Protein AF-A0A830I639-F1 (afdb_monomer_lite)

Radius of gyration: 30.7 Å; chains: 1; bounding box: 74×52×93 Å

InterPro domains:
  IPR011010 DNA breaking-rejoining enzyme, catalytic core [SSF56349] (180-280)
  IPR013762 Integrase-like, catalytic domain superfamily [G3DSA:1.10.443.10] (143-279)

Organism: NCBI:txid41880

Secondary structure (DSSP, 8-state):
-----------------PPP--S----PPPPPHHHHHHHHHHHHHHHHHHHHHHHHHHHHHHHHHHHHHHHHHHHHHHHHHHHHHHHTTT------TTSHHHHHHHHHHHHHHS---GGG-----------TTS-TT----PPP--SSS-HHHHHHHTSTT-HHHHHHHHHHHHHHHHHH-HHHHHHHHHHHTT--S--STT--TT-----HHHHHHHHHHHHTT-TT-PPPTT----HHHHHHHHHHHHHHHH--HHHHHHHTTPPTT-HHIIIII--TT----HHHHHHHGGGGG--

Structure (mmCIF, N/CA/C/O backbone):
data_AF-A0A830I639-F1
#
_entry.id   AF-A0A830I639-F1
#
loop_
_atom_site.group_PDB
_atom_site.id
_atom_site.type_symbol
_atom_site.label_atom_id
_atom_site.label_alt_id
_atom_site.label_comp_id
_atom_site.label_asym_id
_atom_site.label_entity_id
_atom_site.label_seq_id
_atom_site.pdbx_PDB_ins_code
_atom_site.Cartn_x
_atom_site.Cartn_y
_atom_site.Cartn_z
_atom_site.occupancy
_atom_site.B_iso_or_equiv
_atom_site.auth_seq_id
_atom_site.auth_comp_id
_atom_site.auth_asym_id
_atom_site.auth_atom_id
_atom_site.pdbx_PDB_model_num
ATOM 1 N N . MET A 1 1 ? -35.789 -2.304 -47.403 1.00 42.44 1 MET A N 1
ATOM 2 C CA . MET A 1 1 ? -36.043 -0.855 -47.229 1.00 42.44 1 MET A CA 1
ATOM 3 C C . MET A 1 1 ? -35.655 -0.528 -45.794 1.00 42.44 1 MET A C 1
ATOM 5 O O . MET A 1 1 ? -36.220 -1.156 -44.919 1.00 42.44 1 MET A O 1
ATOM 9 N N . SER A 1 2 ? -34.672 0.293 -45.443 1.00 42.34 2 SER A N 1
ATOM 10 C CA . SER A 1 2 ? -33.833 1.245 -46.170 1.00 42.34 2 SER A CA 1
ATOM 11 C C . SER A 1 2 ? -32.466 1.257 -45.480 1.00 42.34 2 SER A C 1
ATOM 13 O O . SER A 1 2 ? -32.416 1.307 -44.253 1.00 42.34 2 SER A O 1
ATOM 15 N N . ALA A 1 3 ? -31.392 1.187 -46.265 1.00 44.00 3 ALA A N 1
ATOM 16 C CA . ALA A 1 3 ? -30.050 1.547 -45.828 1.00 44.00 3 ALA A CA 1
ATOM 17 C C . ALA A 1 3 ? -29.993 3.072 -45.634 1.00 44.00 3 ALA A C 1
ATOM 19 O O . ALA A 1 3 ? -30.710 3.799 -46.327 1.00 44.00 3 ALA A O 1
ATOM 20 N N . ALA A 1 4 ? -29.198 3.537 -44.676 1.00 49.84 4 ALA A N 1
ATOM 21 C CA . ALA A 1 4 ? -28.859 4.944 -44.521 1.00 49.84 4 ALA A CA 1
ATOM 22 C C . ALA A 1 4 ? -27.338 5.049 -44.627 1.00 49.84 4 ALA A C 1
ATOM 24 O O . ALA A 1 4 ? -26.614 4.680 -43.703 1.00 49.84 4 ALA A O 1
ATOM 25 N N . ASP A 1 5 ? -26.913 5.476 -45.811 1.00 47.38 5 ASP A N 1
ATOM 26 C CA . ASP A 1 5 ? -25.564 5.900 -46.150 1.00 47.38 5 ASP A CA 1
ATOM 27 C C . ASP A 1 5 ? -25.217 7.177 -45.375 1.00 47.38 5 ASP A C 1
ATOM 29 O O . ASP A 1 5 ? -26.021 8.109 -45.298 1.00 47.38 5 ASP A O 1
ATOM 33 N N . SER A 1 6 ? -24.020 7.223 -44.793 1.00 53.47 6 SER A N 1
ATOM 34 C CA . SER A 1 6 ? -23.421 8.457 -44.286 1.00 53.47 6 SER A CA 1
ATOM 35 C C . SER A 1 6 ? -22.131 8.715 -45.055 1.00 53.47 6 SER A C 1
ATOM 37 O O . SER A 1 6 ? -21.080 8.145 -44.746 1.00 53.47 6 SER A O 1
ATOM 39 N N . ASP A 1 7 ? -22.258 9.557 -46.075 1.00 43.06 7 ASP A N 1
ATOM 40 C CA . ASP A 1 7 ? -21.173 10.103 -46.877 1.00 43.06 7 ASP A CA 1
ATOM 41 C C . ASP A 1 7 ? -20.177 10.853 -45.987 1.00 43.06 7 ASP A C 1
ATOM 43 O O . ASP A 1 7 ? -20.518 11.802 -45.280 1.00 43.06 7 ASP A O 1
ATOM 47 N N . THR A 1 8 ? -18.925 10.400 -46.009 1.00 58.16 8 THR A N 1
ATOM 48 C CA . THR A 1 8 ? -17.797 11.107 -45.402 1.00 58.16 8 THR A CA 1
ATOM 49 C C . THR A 1 8 ? -17.138 11.934 -46.500 1.00 58.16 8 THR A C 1
ATOM 51 O O . THR A 1 8 ? -16.481 11.381 -47.381 1.00 58.16 8 THR A O 1
ATOM 54 N N . GLU A 1 9 ? -17.337 13.252 -46.463 1.00 47.94 9 GLU A N 1
ATOM 55 C CA . GLU A 1 9 ? -16.640 14.207 -47.326 1.00 47.94 9 GLU A CA 1
ATOM 56 C C . GLU A 1 9 ? -15.131 14.151 -47.045 1.00 47.94 9 GLU A C 1
ATOM 58 O O . GLU A 1 9 ? -14.636 14.594 -46.007 1.00 47.94 9 GLU A O 1
ATOM 63 N N . VAL A 1 10 ? -14.386 13.574 -47.987 1.00 51.38 10 VAL A N 1
ATOM 64 C CA . VAL A 1 10 ? -12.926 13.631 -48.021 1.00 51.38 10 VAL A CA 1
ATOM 65 C C . VAL A 1 10 ? -12.549 15.022 -48.517 1.00 51.38 10 VAL A C 1
ATOM 67 O O . VAL A 1 10 ? -12.646 15.317 -49.707 1.00 51.38 10 VAL A O 1
ATOM 70 N N . SER A 1 11 ? -12.162 15.889 -47.583 1.00 56.72 11 SER A N 1
ATOM 71 C CA . SER A 1 11 ? -11.659 17.227 -47.882 1.00 56.72 11 SER A CA 1
ATOM 72 C C . SER A 1 11 ? -10.427 17.121 -48.783 1.00 56.72 11 SER A C 1
ATOM 74 O O . SER A 1 11 ? -9.438 16.472 -48.429 1.00 56.72 11 SER A O 1
ATOM 76 N N . ALA A 1 12 ? -10.524 17.717 -49.970 1.00 49.91 12 ALA A N 1
ATOM 77 C CA . ALA A 1 12 ? -9.466 17.764 -50.962 1.00 49.91 12 ALA A CA 1
ATOM 78 C C . ALA A 1 12 ? -8.217 18.430 -50.366 1.00 49.91 12 ALA A C 1
ATOM 80 O O . ALA A 1 12 ? -8.251 19.582 -49.938 1.00 49.91 12 ALA A O 1
ATOM 81 N N . VAL A 1 13 ? -7.112 17.688 -50.334 1.00 53.31 13 VAL A N 1
ATOM 82 C CA . VAL A 1 13 ? -5.788 18.244 -50.060 1.00 53.31 13 VAL A CA 1
ATOM 83 C C . VAL A 1 13 ? -5.408 19.060 -51.292 1.00 53.31 13 VAL A C 1
ATOM 85 O O . VAL A 1 13 ? -5.181 18.489 -52.356 1.00 53.31 13 VAL A O 1
ATOM 88 N N . GLU A 1 14 ? -5.405 20.389 -51.166 1.00 56.34 14 GLU A N 1
ATOM 89 C CA . GLU A 1 14 ? -4.839 21.285 -52.174 1.00 56.34 14 GLU A CA 1
ATOM 90 C C . GLU A 1 14 ? -3.379 20.892 -52.415 1.00 56.34 14 GLU A C 1
ATOM 92 O O . GLU A 1 14 ? -2.508 21.026 -51.551 1.00 56.34 14 GLU A O 1
ATOM 97 N N . GLU A 1 15 ? -3.131 20.354 -53.603 1.00 55.38 15 GLU A N 1
ATOM 98 C CA . GLU A 1 15 ? -1.814 20.038 -54.125 1.00 55.38 15 GLU A CA 1
ATOM 99 C C . GLU A 1 15 ? -1.090 21.371 -54.369 1.00 55.38 15 GLU A C 1
ATOM 101 O O . GLU A 1 15 ? -1.260 22.022 -55.400 1.00 55.38 15 GLU A O 1
ATOM 106 N N . VAL A 1 16 ? -0.331 21.836 -53.372 1.00 58.94 16 VAL A N 1
ATOM 107 C CA . VAL A 1 16 ? 0.533 23.013 -53.508 1.00 58.94 16 VAL A CA 1
ATOM 108 C C . VAL A 1 16 ? 1.638 22.658 -54.505 1.00 58.94 16 VAL A C 1
ATOM 110 O O . VAL A 1 16 ? 2.683 22.122 -54.138 1.00 58.94 16 VAL A O 1
ATOM 113 N N . GLN A 1 17 ? 1.393 22.951 -55.784 1.00 54.34 17 GLN A N 1
ATOM 114 C CA . GLN A 1 17 ? 2.400 23.037 -56.842 1.00 54.34 17 GLN A CA 1
ATOM 115 C C . GLN A 1 17 ? 3.315 24.237 -56.554 1.00 54.34 17 GLN A C 1
ATOM 117 O O . GLN A 1 17 ? 3.219 25.291 -57.176 1.00 54.34 17 GLN A O 1
ATOM 122 N N . GLY A 1 18 ? 4.170 24.099 -55.543 1.00 63.41 18 GLY A N 1
ATOM 123 C CA . GLY A 1 18 ? 5.340 24.948 -55.383 1.00 63.41 18 GLY A CA 1
ATOM 124 C C . GLY A 1 18 ? 6.443 24.412 -56.284 1.00 63.41 18 GLY A C 1
ATOM 125 O O . GLY A 1 18 ? 6.782 23.231 -56.187 1.00 63.41 18 GLY A O 1
ATOM 126 N N . ASP A 1 19 ? 6.983 25.260 -57.160 1.00 62.81 19 ASP A N 1
ATOM 127 C CA . ASP A 1 19 ? 8.172 24.931 -57.944 1.00 62.81 19 ASP A CA 1
ATOM 128 C C . ASP A 1 19 ? 9.263 24.367 -57.017 1.00 62.81 19 ASP A C 1
ATOM 130 O O . ASP A 1 19 ? 9.504 24.932 -55.941 1.00 62.81 19 ASP A O 1
ATOM 134 N N . PRO A 1 20 ? 9.912 23.244 -57.383 1.00 67.38 20 PRO A N 1
ATOM 135 C CA . PRO A 1 20 ? 10.956 22.662 -56.559 1.00 67.38 20 PRO A CA 1
ATOM 136 C C . PRO A 1 20 ? 12.040 23.726 -56.351 1.00 67.38 20 PRO A C 1
ATOM 138 O O . PRO A 1 20 ? 12.513 24.287 -57.342 1.00 67.38 20 PRO A O 1
ATOM 141 N N . PRO A 1 21 ? 12.431 24.035 -55.100 1.00 65.94 21 PRO A N 1
ATOM 142 C CA . PRO A 1 21 ? 13.459 25.028 -54.841 1.00 65.94 21 PRO A CA 1
ATOM 143 C C . PRO A 1 21 ? 14.726 24.626 -55.596 1.00 65.94 21 PRO A C 1
ATOM 145 O O . PRO A 1 21 ? 15.367 23.626 -55.281 1.00 65.94 21 PRO A O 1
ATOM 148 N N . THR A 1 22 ? 15.069 25.404 -56.622 1.00 67.69 22 THR A N 1
ATOM 149 C CA . THR A 1 22 ? 16.216 25.198 -57.520 1.00 67.69 22 THR A CA 1
ATOM 150 C C . THR A 1 22 ? 17.547 25.541 -56.853 1.00 67.69 22 THR A C 1
ATOM 152 O O . THR A 1 22 ? 18.555 25.746 -57.533 1.00 67.69 22 THR A O 1
ATOM 155 N N . GLU A 1 23 ? 17.571 25.637 -55.525 1.00 72.25 23 GLU A N 1
ATOM 156 C CA . GLU A 1 23 ? 18.819 25.775 -54.802 1.00 72.25 23 GLU A CA 1
ATOM 157 C C . GLU A 1 23 ? 19.524 24.416 -54.824 1.00 72.25 23 GLU A C 1
ATOM 159 O O . GLU A 1 23 ? 18.950 23.411 -54.393 1.00 72.25 23 GLU A O 1
ATOM 164 N N . PRO A 1 24 ? 20.750 24.338 -55.371 1.00 67.50 24 PRO A N 1
ATOM 165 C CA . PRO A 1 24 ? 21.503 23.100 -55.376 1.00 67.50 24 PRO A CA 1
ATOM 166 C C . PRO A 1 24 ? 21.638 22.630 -53.932 1.00 67.50 24 PRO A C 1
ATOM 168 O O . PRO A 1 24 ? 22.185 23.345 -53.094 1.00 67.50 24 PRO A O 1
ATOM 171 N N . ILE A 1 25 ? 21.131 21.429 -53.648 1.00 65.94 25 ILE A N 1
ATOM 172 C CA . ILE A 1 25 ? 21.348 20.754 -52.372 1.00 65.94 25 ILE A CA 1
ATOM 173 C C . ILE A 1 25 ? 22.861 20.609 -52.235 1.00 65.94 25 ILE A C 1
ATOM 175 O O . ILE A 1 25 ? 23.481 19.745 -52.859 1.00 65.94 25 ILE A O 1
ATOM 179 N N . VAL A 1 26 ? 23.468 21.507 -51.461 1.00 68.50 26 VAL A N 1
ATOM 180 C CA . VAL A 1 26 ? 24.877 21.436 -51.102 1.00 68.50 26 VAL A CA 1
ATOM 181 C C . VAL A 1 26 ? 24.995 20.235 -50.182 1.00 68.50 26 VAL A C 1
ATOM 183 O O . VAL A 1 26 ? 24.765 20.332 -48.980 1.00 68.50 26 VAL A O 1
ATOM 186 N N . VAL A 1 27 ? 25.278 19.070 -50.764 1.00 62.62 27 VAL A N 1
ATOM 187 C CA . VAL A 1 27 ? 25.575 17.864 -49.999 1.00 62.62 27 VAL A CA 1
ATOM 188 C C . VAL A 1 27 ? 26.864 18.169 -49.235 1.00 62.62 27 VAL A C 1
ATOM 190 O O . VAL A 1 27 ? 27.896 18.388 -49.879 1.00 62.62 27 VAL A O 1
ATOM 193 N N . PRO A 1 28 ? 26.831 18.266 -47.892 1.00 73.94 28 PRO A N 1
ATOM 194 C CA . PRO A 1 28 ? 28.035 18.537 -47.127 1.00 73.94 28 PRO A CA 1
ATOM 195 C C . PRO A 1 28 ? 29.060 17.454 -47.459 1.00 73.94 28 PRO A C 1
ATOM 197 O O . PRO A 1 28 ? 28.715 16.272 -47.540 1.00 73.94 28 PRO A O 1
ATOM 200 N N . ALA A 1 29 ? 30.302 17.872 -47.714 1.00 79.88 29 ALA A N 1
ATOM 201 C CA . ALA A 1 29 ? 31.394 16.959 -48.023 1.00 79.88 29 ALA A CA 1
ATOM 202 C C . ALA A 1 29 ? 31.393 15.810 -47.005 1.00 79.88 29 ALA A C 1
ATOM 204 O O . ALA A 1 29 ? 31.330 16.056 -45.799 1.00 79.88 29 ALA A O 1
ATOM 205 N N . ALA A 1 30 ? 31.397 14.568 -47.499 1.00 83.81 30 ALA A N 1
ATOM 206 C CA . ALA A 1 30 ? 31.314 13.389 -46.650 1.00 83.81 30 ALA A CA 1
ATOM 207 C C . ALA A 1 30 ? 32.412 13.456 -45.579 1.00 83.81 30 ALA A C 1
ATOM 209 O O . ALA A 1 30 ? 33.600 13.514 -45.903 1.00 83.81 30 ALA A O 1
ATOM 210 N N . LEU A 1 31 ? 32.002 13.491 -44.307 1.00 87.69 31 LEU A N 1
ATOM 211 C CA . LEU A 1 31 ? 32.926 13.455 -43.177 1.00 87.69 31 LEU A CA 1
ATOM 212 C C . LEU A 1 31 ? 33.765 12.178 -43.283 1.00 87.69 31 LEU A C 1
ATOM 214 O O . LEU A 1 31 ? 33.244 11.101 -43.587 1.00 87.69 31 LEU A O 1
ATOM 218 N N . THR A 1 32 ? 35.068 12.290 -43.039 1.00 93.31 32 THR A N 1
ATOM 219 C CA . THR A 1 32 ? 35.933 11.111 -42.964 1.00 93.31 32 THR A CA 1
ATOM 220 C C . THR A 1 32 ? 35.535 10.259 -41.756 1.00 93.31 32 THR A C 1
ATOM 222 O O . THR A 1 32 ? 34.957 10.753 -40.785 1.00 93.31 32 THR A O 1
ATOM 225 N N . LEU A 1 33 ? 35.857 8.962 -41.789 1.00 91.81 33 LEU A N 1
ATOM 226 C CA . LEU A 1 33 ? 35.608 8.060 -40.658 1.00 91.81 33 LEU A CA 1
ATOM 227 C C . LEU A 1 33 ? 36.235 8.588 -39.353 1.00 91.81 33 LEU A C 1
ATOM 229 O O . LEU A 1 33 ? 35.624 8.487 -38.293 1.00 91.81 33 LEU A O 1
ATOM 233 N N . GLU A 1 34 ? 37.422 9.188 -39.445 1.00 94.38 34 GLU A N 1
ATOM 234 C CA . GLU A 1 34 ? 38.140 9.784 -38.312 1.00 94.38 34 GLU A CA 1
ATOM 235 C C . GLU A 1 34 ? 37.387 10.980 -37.715 1.00 94.38 34 GLU A C 1
ATOM 237 O O . GLU A 1 34 ? 37.267 11.101 -36.496 1.00 94.38 34 GLU A O 1
ATOM 242 N N . GLU A 1 35 ? 36.818 11.836 -38.566 1.00 94.69 35 GLU A N 1
ATOM 243 C CA . GLU A 1 35 ? 36.028 12.988 -38.134 1.00 94.69 35 GLU A CA 1
ATOM 244 C C . GLU A 1 35 ? 34.737 12.548 -37.432 1.00 94.69 35 GLU A C 1
ATOM 246 O O . GLU A 1 35 ? 34.384 13.080 -36.378 1.00 94.69 35 GLU A O 1
ATOM 251 N N . LEU A 1 36 ? 34.071 11.516 -37.958 1.00 94.12 36 LEU A N 1
ATOM 252 C CA . LEU A 1 36 ? 32.895 10.925 -37.321 1.00 94.12 36 LEU A CA 1
ATOM 253 C C . LEU A 1 36 ? 33.241 10.337 -35.941 1.00 94.12 36 LEU A C 1
ATOM 255 O O . LEU A 1 36 ? 32.525 10.564 -34.967 1.00 94.12 36 LEU A O 1
ATOM 259 N N . GLN A 1 37 ? 34.355 9.606 -35.837 1.00 95.12 37 GLN A N 1
ATOM 260 C CA . GLN A 1 37 ? 34.820 9.032 -34.572 1.00 95.12 37 GLN A CA 1
ATOM 261 C C . GLN A 1 37 ? 35.156 10.115 -33.541 1.00 95.12 37 GLN A C 1
ATOM 263 O O . GLN A 1 37 ? 34.792 9.973 -32.370 1.00 95.12 37 GLN A O 1
ATOM 268 N N . ARG A 1 38 ? 35.779 11.221 -33.970 1.00 96.94 38 ARG A N 1
ATOM 269 C CA . ARG A 1 38 ? 36.029 12.386 -33.113 1.00 96.94 38 ARG A CA 1
ATOM 270 C C . ARG A 1 38 ? 34.724 12.991 -32.597 1.00 96.94 38 ARG A C 1
ATOM 272 O O . ARG A 1 38 ? 34.593 13.188 -31.392 1.00 96.94 38 ARG A O 1
ATOM 279 N N . GLN A 1 39 ? 33.746 13.219 -33.474 1.00 96.62 39 GLN A N 1
ATOM 280 C CA . GLN A 1 39 ? 32.449 13.779 -33.079 1.00 96.62 39 GLN A CA 1
ATOM 281 C C . GLN A 1 39 ? 31.702 12.875 -32.092 1.00 96.62 39 GLN A C 1
ATOM 283 O O . GLN A 1 39 ? 31.146 13.365 -31.111 1.00 96.62 39 GLN A O 1
ATOM 288 N N . ILE A 1 40 ? 31.731 11.553 -32.292 1.00 95.62 40 ILE A N 1
ATOM 289 C CA . ILE A 1 40 ? 31.132 10.593 -31.352 1.00 95.62 40 ILE A CA 1
ATOM 290 C C . ILE A 1 40 ? 31.824 10.665 -29.986 1.00 95.62 40 ILE A C 1
ATOM 292 O O . ILE A 1 40 ? 31.142 10.677 -28.957 1.00 95.62 40 ILE A O 1
ATOM 296 N N . ALA A 1 41 ? 33.156 10.741 -29.949 1.00 96.38 41 ALA A N 1
ATOM 297 C CA . ALA A 1 41 ? 33.902 10.852 -28.698 1.00 96.38 41 ALA A CA 1
ATOM 298 C C . ALA A 1 41 ? 33.571 12.159 -27.954 1.00 96.38 41 ALA A C 1
ATOM 300 O O . ALA A 1 41 ? 33.273 12.128 -26.760 1.00 96.38 41 ALA A O 1
ATOM 301 N N . GLU A 1 42 ? 33.540 13.292 -28.660 1.00 97.69 42 GLU A N 1
ATOM 302 C CA . GLU A 1 42 ? 33.171 14.593 -28.090 1.00 97.69 42 GLU A CA 1
ATOM 303 C C . GLU A 1 42 ? 31.734 14.606 -27.552 1.00 97.69 42 GLU A C 1
ATOM 305 O O . GLU A 1 42 ? 31.493 15.074 -26.434 1.00 97.69 42 GLU A O 1
ATOM 310 N N . LEU A 1 43 ? 30.782 14.049 -28.307 1.00 97.31 43 LEU A N 1
ATOM 311 C CA . LEU A 1 43 ? 29.391 13.913 -27.873 1.00 97.31 43 LEU A CA 1
ATOM 312 C C . LEU A 1 43 ? 29.264 13.004 -26.650 1.00 97.31 43 LEU A C 1
ATOM 314 O O . LEU A 1 43 ? 28.515 13.325 -25.731 1.00 97.31 43 LEU A O 1
ATOM 318 N N . THR A 1 44 ? 30.026 11.912 -26.597 1.00 96.62 44 THR A N 1
ATOM 319 C CA . THR A 1 44 ? 30.024 10.985 -25.456 1.00 96.62 44 THR A CA 1
ATOM 320 C C . THR A 1 44 ? 30.545 11.663 -24.188 1.00 96.62 44 THR A C 1
ATOM 322 O O . THR A 1 44 ? 29.943 11.524 -23.120 1.00 96.62 44 THR A O 1
ATOM 325 N N . VAL A 1 45 ? 31.627 12.442 -24.292 1.00 97.88 45 VAL A N 1
ATOM 326 C CA . VAL A 1 45 ? 32.171 13.219 -23.167 1.00 97.88 45 VAL A CA 1
ATOM 327 C C . VAL A 1 45 ? 31.163 14.267 -22.695 1.00 97.88 45 VAL A C 1
ATOM 329 O O . VAL A 1 45 ? 30.908 14.365 -21.493 1.00 97.88 45 VAL A O 1
ATOM 332 N N . ARG A 1 46 ? 30.546 15.009 -23.626 1.00 97.25 46 ARG A N 1
ATOM 333 C CA . ARG A 1 46 ? 29.521 16.011 -23.301 1.00 97.25 46 ARG A CA 1
ATOM 334 C C . ARG A 1 46 ? 28.322 15.374 -22.601 1.00 97.25 46 ARG A C 1
ATOM 336 O O . ARG A 1 46 ? 27.960 15.809 -21.518 1.00 97.25 46 ARG A O 1
ATOM 343 N N . HIS A 1 47 ? 27.791 14.289 -23.155 1.00 96.88 47 HIS A N 1
ATOM 344 C CA . HIS A 1 47 ? 26.658 13.574 -22.578 1.00 96.88 47 HIS A CA 1
ATOM 345 C C . HIS A 1 47 ? 26.973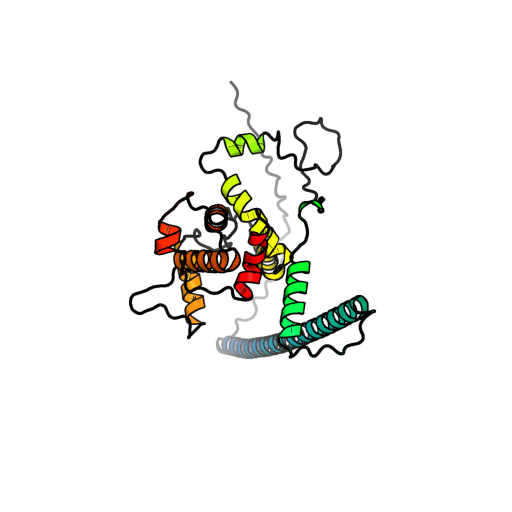 13.020 -21.181 1.00 96.88 47 HIS A C 1
ATOM 347 O O . HIS A 1 47 ? 26.155 13.116 -20.272 1.00 96.88 47 HIS A O 1
ATOM 353 N N . THR A 1 48 ? 28.174 12.473 -20.974 1.00 96.31 48 THR A N 1
ATOM 354 C CA . THR A 1 48 ? 28.596 11.969 -19.655 1.00 96.31 48 THR A CA 1
ATOM 355 C C . THR A 1 48 ? 28.657 13.093 -18.622 1.00 96.31 48 THR A C 1
ATOM 357 O O . THR A 1 48 ? 28.225 12.907 -17.483 1.0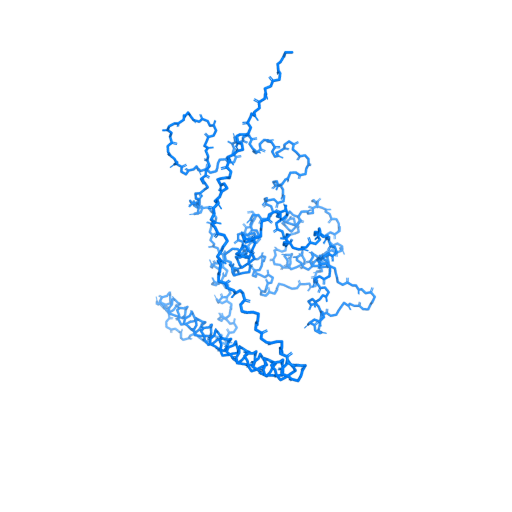0 96.31 48 THR A O 1
ATOM 360 N N . LYS A 1 49 ? 29.152 14.270 -19.022 1.00 97.44 49 LYS A N 1
ATOM 361 C CA . LYS A 1 49 ? 29.161 15.462 -18.173 1.00 97.44 49 LYS A CA 1
ATOM 362 C C . LYS A 1 49 ? 27.740 15.921 -17.840 1.00 97.44 49 LYS A C 1
ATOM 364 O O . LYS A 1 49 ? 27.436 16.095 -16.666 1.00 97.44 49 LYS A O 1
ATOM 369 N N . ASP A 1 50 ? 26.867 16.031 -18.839 1.00 96.62 50 ASP A N 1
ATOM 370 C CA . ASP A 1 50 ? 25.482 16.474 -18.646 1.00 96.62 50 ASP A CA 1
ATOM 371 C C . ASP A 1 50 ? 24.715 15.532 -17.699 1.00 96.62 50 ASP A C 1
ATOM 373 O O . ASP A 1 50 ? 23.986 15.985 -16.816 1.00 96.62 50 ASP A O 1
ATOM 377 N N . VAL A 1 51 ? 24.928 14.215 -17.811 1.00 95.69 51 VAL A N 1
ATOM 378 C CA . VAL A 1 51 ? 24.345 13.219 -16.894 1.00 95.69 51 VAL A CA 1
ATOM 379 C C . VAL A 1 51 ? 24.870 13.385 -15.465 1.00 95.69 51 VAL A C 1
ATOM 381 O O . VAL A 1 51 ? 24.092 13.286 -14.514 1.00 95.69 51 VAL A O 1
ATOM 384 N N . ALA A 1 52 ? 26.167 13.649 -15.290 1.00 96.44 52 ALA A N 1
ATOM 385 C CA . ALA A 1 52 ? 26.748 13.884 -13.970 1.00 96.44 52 ALA A CA 1
ATOM 386 C C . ALA A 1 52 ? 26.201 15.173 -13.330 1.00 96.44 52 ALA A C 1
ATOM 388 O O . ALA A 1 52 ? 25.821 15.163 -12.156 1.00 96.44 52 ALA A O 1
ATOM 389 N N . ASP A 1 53 ? 26.089 16.250 -14.109 1.00 96.75 53 ASP A N 1
ATOM 390 C CA . ASP A 1 53 ? 25.546 17.535 -13.662 1.00 96.75 53 ASP A CA 1
ATOM 391 C C . ASP A 1 53 ? 24.063 17.403 -13.266 1.00 96.75 53 ASP A C 1
ATOM 393 O O . ASP A 1 53 ? 23.659 17.867 -12.195 1.00 96.75 53 ASP A O 1
ATOM 397 N N . LEU A 1 54 ? 23.257 16.685 -14.060 1.00 95.62 54 LEU A N 1
ATOM 398 C CA . LEU A 1 54 ? 21.864 16.366 -13.719 1.00 95.62 54 LEU A CA 1
ATOM 399 C C . LEU A 1 54 ? 21.757 15.502 -12.459 1.00 95.62 54 LEU A C 1
ATOM 401 O O . LEU A 1 54 ? 20.900 15.751 -11.610 1.00 95.62 54 LEU A O 1
ATOM 405 N N . SER A 1 55 ? 22.635 14.508 -12.301 1.00 95.50 55 SER A N 1
ATOM 406 C CA . SER A 1 55 ? 22.652 13.668 -11.102 1.00 95.50 55 SER A CA 1
ATOM 407 C C . SER A 1 55 ? 22.960 14.474 -9.840 1.00 95.50 55 SER A C 1
ATOM 409 O O . SER A 1 55 ? 22.349 14.210 -8.805 1.00 95.50 55 SER A O 1
ATOM 411 N N . ASN A 1 56 ? 23.876 15.442 -9.910 1.00 95.81 56 ASN A N 1
ATOM 412 C CA . ASN A 1 56 ? 24.192 16.312 -8.778 1.00 95.81 56 ASN A CA 1
ATOM 413 C C . ASN A 1 56 ? 23.021 17.245 -8.453 1.00 95.81 56 ASN A C 1
ATOM 415 O O . ASN A 1 56 ? 22.612 17.322 -7.298 1.00 95.81 56 ASN A O 1
ATOM 419 N N . ARG A 1 57 ? 22.398 17.848 -9.473 1.00 95.56 57 ARG A N 1
ATOM 420 C CA . ARG A 1 57 ? 21.218 18.703 -9.286 1.00 95.56 57 ARG A CA 1
ATOM 421 C C . ARG A 1 57 ? 20.042 17.959 -8.645 1.00 95.56 57 ARG A C 1
ATOM 423 O O . ARG A 1 57 ? 19.349 18.529 -7.810 1.00 95.56 57 ARG A O 1
ATOM 430 N N . ASN A 1 58 ? 19.835 16.689 -8.996 1.00 90.81 58 ASN A N 1
ATOM 431 C CA . ASN A 1 58 ? 18.805 15.864 -8.361 1.00 90.81 58 ASN A CA 1
ATOM 432 C C . ASN A 1 58 ? 19.096 15.619 -6.872 1.00 90.81 58 ASN A C 1
ATOM 434 O O . ASN A 1 58 ? 18.182 15.721 -6.061 1.00 90.81 58 ASN A O 1
ATOM 438 N N . LYS A 1 59 ? 20.357 15.363 -6.496 1.00 94.38 59 LYS A N 1
ATOM 439 C CA . LYS A 1 59 ? 20.746 15.211 -5.081 1.00 94.38 59 LYS A CA 1
ATOM 440 C C . LYS A 1 59 ? 20.520 16.494 -4.282 1.00 94.38 59 LYS A C 1
ATOM 442 O O . LYS A 1 59 ? 20.056 16.429 -3.146 1.00 94.38 59 LYS A O 1
ATOM 447 N N . ASP A 1 60 ? 20.820 17.650 -4.872 1.00 96.12 60 ASP A N 1
ATOM 448 C CA . ASP A 1 60 ? 20.594 18.945 -4.226 1.00 96.12 60 ASP A CA 1
ATOM 449 C C . ASP A 1 60 ? 19.097 19.205 -3.993 1.00 96.12 60 ASP A C 1
ATOM 451 O O . ASP A 1 60 ? 18.708 19.607 -2.896 1.00 96.12 60 ASP A O 1
ATOM 455 N N . LEU A 1 61 ? 18.246 18.889 -4.978 1.00 95.81 61 LEU A N 1
ATOM 456 C CA . LEU A 1 61 ? 16.787 18.981 -4.846 1.00 95.81 61 LEU A CA 1
ATOM 457 C C . LEU A 1 61 ? 16.231 18.022 -3.783 1.00 95.81 61 LEU A C 1
ATOM 459 O O . LEU A 1 61 ? 15.356 18.402 -3.008 1.00 95.81 61 LEU A O 1
ATOM 463 N N . GLU A 1 62 ? 16.741 16.791 -3.705 1.00 90.94 62 GLU A N 1
ATOM 464 C CA . GLU A 1 62 ? 16.349 15.836 -2.660 1.00 90.94 62 GLU A CA 1
ATOM 465 C C . GLU A 1 62 ? 16.695 16.353 -1.254 1.00 90.94 62 GLU A C 1
ATOM 467 O O . GLU A 1 62 ? 15.887 16.232 -0.328 1.00 90.94 62 GLU A O 1
ATOM 472 N N . LEU A 1 63 ? 17.870 16.971 -1.090 1.00 96.12 63 LEU A N 1
ATOM 473 C CA . LEU A 1 63 ? 18.279 17.596 0.169 1.00 96.12 63 LEU A CA 1
ATOM 474 C C . LEU A 1 63 ? 17.413 18.811 0.525 1.00 96.12 63 LEU A C 1
ATOM 476 O O . LEU A 1 63 ? 17.094 19.010 1.699 1.00 96.12 63 LEU A O 1
ATOM 480 N N . GLU A 1 64 ? 17.022 19.617 -0.461 1.00 97.38 64 GLU A N 1
ATOM 481 C CA . GLU A 1 64 ? 16.123 20.756 -0.265 1.00 97.38 64 GLU A CA 1
ATOM 482 C C . GLU A 1 64 ? 14.725 20.304 0.182 1.00 97.38 64 GLU A C 1
ATOM 484 O O . GLU A 1 64 ? 14.225 20.779 1.204 1.00 97.38 64 GLU A O 1
ATOM 489 N N . LEU A 1 65 ? 14.144 19.305 -0.493 1.00 91.75 65 LEU A N 1
ATOM 490 C CA . LEU A 1 65 ? 12.852 18.717 -0.120 1.00 91.75 65 LEU A CA 1
ATOM 491 C C . LEU A 1 65 ? 12.876 18.105 1.286 1.00 91.75 65 LEU A C 1
ATOM 493 O O . LEU A 1 65 ? 11.899 18.208 2.032 1.00 91.75 65 LEU A O 1
ATOM 497 N N . LEU A 1 66 ? 13.993 17.482 1.674 1.00 89.56 66 LEU A N 1
ATOM 498 C CA . LEU A 1 66 ? 14.164 16.941 3.020 1.00 89.56 66 LEU A CA 1
ATOM 499 C C . LEU A 1 66 ? 14.141 18.054 4.079 1.00 89.56 66 LEU A C 1
ATOM 501 O O . LEU A 1 66 ? 13.419 17.933 5.070 1.00 89.56 66 LEU A O 1
ATOM 505 N N . ARG A 1 67 ? 14.867 19.155 3.844 1.00 96.38 67 ARG A N 1
ATOM 506 C CA . ARG A 1 67 ? 14.879 20.328 4.736 1.00 96.38 67 ARG A CA 1
ATOM 507 C C . ARG A 1 67 ? 13.502 20.973 4.850 1.00 96.38 67 ARG A C 1
ATOM 509 O O . ARG A 1 67 ? 13.088 21.325 5.952 1.00 96.38 67 ARG A O 1
ATOM 516 N N . GLU A 1 68 ? 12.779 21.101 3.739 1.00 95.00 68 GLU A N 1
ATOM 517 C CA . GLU A 1 68 ? 11.422 21.652 3.746 1.00 95.00 68 GLU A CA 1
ATOM 518 C C . GLU A 1 68 ? 10.464 20.764 4.553 1.00 95.00 68 GLU A C 1
ATOM 520 O O . GLU A 1 68 ? 9.690 21.261 5.373 1.00 95.00 68 GLU A O 1
ATOM 525 N N . ARG A 1 69 ? 10.546 19.439 4.383 1.00 83.94 69 ARG A N 1
ATOM 526 C CA . ARG A 1 69 ? 9.733 18.483 5.145 1.00 83.94 69 ARG A CA 1
ATOM 527 C C . ARG A 1 69 ? 9.997 18.576 6.647 1.00 83.94 69 ARG A C 1
ATOM 529 O O . ARG A 1 69 ? 9.047 18.549 7.429 1.00 83.94 69 ARG A O 1
ATOM 536 N N . ASP A 1 70 ? 11.259 18.680 7.046 1.00 89.00 70 ASP A N 1
ATOM 537 C CA . ASP A 1 70 ? 11.631 18.787 8.456 1.00 89.00 70 ASP A CA 1
ATOM 538 C C . ASP A 1 70 ? 11.179 20.135 9.045 1.00 89.00 70 ASP A C 1
ATOM 540 O O . ASP A 1 70 ? 10.599 20.161 10.131 1.00 89.00 70 ASP A O 1
ATOM 544 N N . SER A 1 71 ? 11.297 21.228 8.283 1.00 93.56 71 SER A N 1
ATOM 545 C CA . SER A 1 71 ? 10.762 22.542 8.667 1.00 93.56 71 SER A CA 1
ATOM 546 C C . SER A 1 71 ? 9.235 22.531 8.833 1.00 93.56 71 SER A C 1
ATOM 548 O O . SER A 1 71 ? 8.716 23.063 9.816 1.00 93.56 71 SER A O 1
ATOM 550 N N . ARG A 1 72 ? 8.494 21.868 7.931 1.00 88.25 72 ARG A N 1
ATOM 551 C CA . ARG A 1 72 ? 7.033 21.704 8.054 1.00 88.25 72 ARG A CA 1
ATOM 552 C C . ARG A 1 72 ? 6.649 20.909 9.302 1.00 88.25 72 ARG A C 1
ATOM 554 O O . ARG A 1 72 ? 5.734 21.319 10.012 1.00 88.25 72 ARG A O 1
ATOM 561 N N . ARG A 1 73 ? 7.359 19.814 9.601 1.00 78.50 73 ARG A N 1
ATOM 562 C CA . ARG A 1 73 ? 7.138 19.016 10.824 1.00 78.50 73 ARG A CA 1
ATOM 563 C C . ARG A 1 73 ? 7.392 19.824 12.090 1.00 78.50 73 ARG A C 1
ATOM 565 O O . ARG A 1 73 ? 6.634 19.708 13.054 1.00 78.50 73 ARG A O 1
ATOM 572 N N . GLU A 1 74 ? 8.439 20.643 12.098 1.00 92.00 74 GLU A N 1
ATOM 573 C CA . GLU A 1 74 ? 8.721 21.536 13.219 1.00 92.00 74 GLU A CA 1
ATOM 574 C C . GLU A 1 74 ? 7.603 22.574 13.387 1.00 92.00 74 GLU A C 1
ATOM 576 O O . GLU A 1 74 ? 7.082 22.736 14.491 1.00 92.00 74 GLU A O 1
ATOM 581 N N . ALA A 1 75 ? 7.158 23.205 12.297 1.00 92.31 75 ALA A N 1
ATOM 582 C CA . ALA A 1 75 ? 6.062 24.173 12.329 1.00 92.31 75 ALA A CA 1
ATOM 583 C C . ALA A 1 75 ? 4.742 23.551 12.822 1.00 92.31 75 ALA A C 1
ATOM 585 O O . ALA A 1 75 ? 4.049 24.145 13.650 1.00 92.31 75 ALA A O 1
ATOM 586 N N . GLU A 1 76 ? 4.412 22.339 12.368 1.00 84.25 76 GLU A N 1
ATOM 587 C CA . GLU A 1 76 ? 3.237 21.583 12.816 1.00 84.25 76 GLU A CA 1
ATOM 588 C C . GLU A 1 76 ? 3.332 21.228 14.307 1.00 84.25 76 GLU A C 1
ATOM 590 O O . GLU A 1 76 ? 2.381 21.436 15.062 1.00 84.25 76 GLU A O 1
ATOM 595 N N . THR A 1 77 ? 4.509 20.796 14.767 1.00 83.12 77 THR A N 1
ATOM 596 C CA . THR A 1 77 ? 4.763 20.515 16.188 1.00 83.12 77 THR A CA 1
ATOM 597 C C . THR A 1 77 ? 4.574 21.768 17.045 1.00 83.12 77 THR A C 1
ATOM 599 O O . THR A 1 77 ? 3.965 21.705 18.115 1.00 83.12 77 THR A O 1
ATOM 602 N N . GLN A 1 78 ? 5.062 22.923 16.586 1.00 89.44 78 GLN A N 1
ATOM 603 C CA . GLN A 1 78 ? 4.879 24.198 17.284 1.00 89.44 78 GLN A CA 1
ATOM 604 C C . GLN A 1 78 ? 3.409 24.637 17.303 1.00 89.44 78 GLN A C 1
ATOM 606 O O . GLN A 1 78 ? 2.923 25.117 18.330 1.00 89.44 78 GLN A O 1
ATOM 611 N N . LEU A 1 79 ? 2.675 24.430 16.205 1.00 89.31 79 LEU A N 1
ATOM 612 C CA . LEU A 1 79 ? 1.244 24.719 16.136 1.00 89.31 79 LEU A CA 1
ATOM 613 C C . LEU A 1 79 ? 0.449 23.853 17.119 1.00 89.31 79 LEU A C 1
ATOM 615 O O . LEU A 1 79 ? -0.374 24.387 17.861 1.00 89.31 79 LEU A O 1
ATOM 619 N N . LEU A 1 80 ? 0.733 22.550 17.178 1.00 77.88 80 LEU A N 1
ATOM 620 C CA . LEU A 1 80 ? 0.101 21.628 18.125 1.00 77.88 80 LEU A CA 1
ATOM 621 C C . LEU A 1 80 ? 0.407 22.016 19.575 1.00 77.88 80 LEU A C 1
ATOM 623 O O . LEU A 1 80 ? -0.510 22.089 20.393 1.00 77.88 80 LEU A O 1
ATOM 627 N N . LYS A 1 81 ? 1.667 22.349 19.893 1.00 82.94 81 LYS A N 1
ATOM 628 C CA . LYS A 1 81 ? 2.049 22.866 21.220 1.00 82.94 81 LYS A CA 1
ATOM 629 C C . LYS A 1 81 ? 1.254 24.120 21.586 1.00 82.94 81 LYS A C 1
ATOM 631 O O . LYS A 1 81 ? 0.756 24.223 22.706 1.00 82.94 81 LYS A O 1
ATOM 636 N N . LYS A 1 82 ? 1.091 25.052 20.642 1.00 87.75 82 LYS A N 1
ATOM 637 C CA . LYS A 1 82 ? 0.309 26.277 20.841 1.00 87.75 82 LYS A CA 1
ATOM 638 C C . LYS A 1 82 ? -1.179 25.985 21.065 1.00 87.75 82 LYS A C 1
ATOM 640 O O . LYS A 1 82 ? -1.738 26.473 22.043 1.00 87.75 82 LYS A O 1
ATOM 645 N N . GLN A 1 83 ? -1.804 25.167 20.216 1.00 82.75 83 GLN A N 1
ATOM 646 C CA . GLN A 1 83 ? -3.214 24.771 20.352 1.00 82.75 83 GLN A CA 1
ATOM 647 C C . GLN A 1 83 ? -3.480 24.056 21.681 1.00 82.75 83 GLN A C 1
ATOM 649 O O . GLN A 1 83 ? -4.498 24.292 22.338 1.00 82.75 83 GLN A O 1
ATOM 654 N N . PHE A 1 84 ? -2.540 23.214 22.109 1.00 77.88 84 PHE A N 1
ATOM 655 C CA . PHE A 1 84 ? -2.620 22.526 23.386 1.00 77.88 84 PHE A CA 1
ATOM 656 C C . PHE A 1 84 ? -2.499 23.500 24.568 1.00 77.88 84 PHE A C 1
ATOM 658 O O . PHE A 1 84 ? -3.292 23.424 25.508 1.00 77.88 84 PHE A O 1
ATOM 665 N N . ALA A 1 85 ? -1.554 24.445 24.517 1.00 79.69 85 ALA A N 1
ATOM 666 C CA . ALA A 1 85 ? -1.394 25.479 25.541 1.00 79.69 85 ALA A CA 1
ATOM 667 C C . ALA A 1 85 ? -2.639 26.378 25.651 1.00 79.69 85 ALA A C 1
ATOM 669 O O . ALA A 1 85 ? -3.089 26.687 26.753 1.00 79.69 85 ALA A O 1
ATOM 670 N N . GLU A 1 86 ? -3.243 26.748 24.518 1.00 85.44 86 GLU A N 1
ATOM 671 C CA . GLU A 1 86 ? -4.496 27.510 24.472 1.00 85.44 86 GLU A CA 1
ATOM 672 C C . GLU A 1 86 ? -5.672 26.724 25.065 1.00 85.44 86 GLU A C 1
ATOM 674 O O . GLU A 1 86 ? -6.451 27.285 25.836 1.00 85.44 86 GLU A O 1
ATOM 679 N N . SER A 1 87 ? -5.752 25.420 24.783 1.00 76.38 87 SER A N 1
ATOM 680 C CA . SER A 1 87 ? -6.769 24.519 25.347 1.00 76.38 87 SER A CA 1
ATOM 681 C C . SER A 1 87 ? -6.553 24.231 26.840 1.00 76.38 87 SER A C 1
ATOM 683 O O . SER A 1 87 ? -7.494 23.874 27.546 1.00 76.38 87 SER A O 1
ATOM 685 N N . SER A 1 88 ? -5.324 24.413 27.334 1.00 68.81 88 SER A N 1
ATOM 686 C CA . SER A 1 88 ? -4.923 24.158 28.725 1.00 68.81 88 SER A CA 1
ATOM 687 C C . SER A 1 88 ? -4.961 25.393 29.626 1.00 68.81 88 SER A C 1
ATOM 689 O O . SER A 1 88 ? -4.597 25.287 30.801 1.00 68.81 88 SER A O 1
ATOM 691 N N . LYS A 1 89 ? -5.426 26.549 29.122 1.00 59.91 89 LYS A N 1
ATOM 692 C CA . LYS A 1 89 ? -5.691 27.750 29.932 1.00 59.91 89 LYS A CA 1
ATOM 693 C C . LYS A 1 89 ? -6.676 27.407 31.058 1.00 59.91 89 LYS A C 1
ATOM 695 O O . LYS A 1 89 ? -7.888 27.409 30.872 1.00 59.91 89 LYS A O 1
ATOM 700 N N . GLY A 1 90 ? -6.125 27.071 32.223 1.00 59.03 90 GLY A N 1
ATOM 701 C CA . GLY A 1 90 ? -6.857 26.605 33.401 1.00 59.03 90 GLY A CA 1
ATOM 702 C C . GLY A 1 90 ? -6.058 25.685 34.333 1.00 59.03 90 GLY A C 1
ATOM 703 O O . GLY A 1 90 ? -6.444 25.544 35.493 1.00 59.03 90 GLY A O 1
ATOM 704 N N . LYS A 1 91 ? -4.952 25.071 33.884 1.00 57.91 91 LYS A N 1
ATOM 705 C CA . LYS A 1 91 ? -4.044 24.291 34.749 1.00 57.91 91 LYS A CA 1
ATOM 706 C C . LYS A 1 91 ? -2.589 24.464 34.297 1.00 57.91 91 LYS A C 1
ATOM 708 O O . LYS A 1 91 ? -2.135 23.741 33.418 1.00 57.91 91 LYS A O 1
ATOM 713 N N . ASP A 1 92 ? -1.864 25.388 34.926 1.00 48.94 92 ASP A N 1
ATOM 714 C CA . ASP A 1 92 ? -0.423 25.597 34.720 1.00 48.94 92 ASP A CA 1
ATOM 715 C C . ASP A 1 92 ? 0.381 24.391 35.228 1.00 48.94 92 ASP A C 1
ATOM 717 O O . ASP A 1 92 ? 0.828 24.339 36.375 1.00 48.94 92 ASP A O 1
ATOM 721 N N . LYS A 1 93 ? 0.547 23.377 34.381 1.00 59.62 93 LYS A N 1
ATOM 722 C CA . LYS A 1 93 ? 1.595 22.373 34.548 1.00 59.62 93 LYS A CA 1
ATOM 723 C C . LYS A 1 93 ? 2.328 22.231 33.230 1.00 59.62 93 LYS A C 1
ATOM 725 O O . LYS A 1 93 ? 1.720 21.898 32.221 1.00 59.62 93 LYS A O 1
ATOM 730 N N . GLU A 1 94 ? 3.626 22.494 33.269 1.00 56.66 94 GLU A N 1
ATOM 731 C CA . GLU A 1 94 ? 4.570 22.154 32.213 1.00 56.66 94 GLU A CA 1
ATOM 732 C C . GLU A 1 94 ? 4.453 20.648 31.928 1.00 56.66 94 GLU A C 1
ATOM 734 O O . GLU A 1 94 ? 4.523 19.816 32.837 1.00 56.66 94 GLU A O 1
ATOM 739 N N . ILE A 1 95 ? 4.130 20.300 30.684 1.00 56.97 95 ILE A N 1
ATOM 740 C CA . ILE A 1 95 ? 3.849 18.922 30.279 1.00 56.97 95 ILE A CA 1
ATOM 741 C C . ILE A 1 95 ? 5.141 18.313 29.761 1.00 56.97 95 ILE A C 1
ATOM 743 O O . ILE A 1 95 ? 5.598 18.632 28.667 1.00 56.97 95 ILE A O 1
ATOM 747 N N . ASP A 1 96 ? 5.694 17.410 30.562 1.00 61.62 96 ASP A N 1
ATOM 748 C CA . ASP A 1 96 ? 6.802 16.540 30.186 1.00 61.62 96 ASP A CA 1
ATOM 749 C C . ASP A 1 96 ? 6.343 15.497 29.150 1.00 61.62 96 ASP A C 1
ATOM 751 O O . ASP A 1 96 ? 5.712 14.489 29.494 1.00 61.62 96 ASP A O 1
ATOM 755 N N . LEU A 1 97 ? 6.6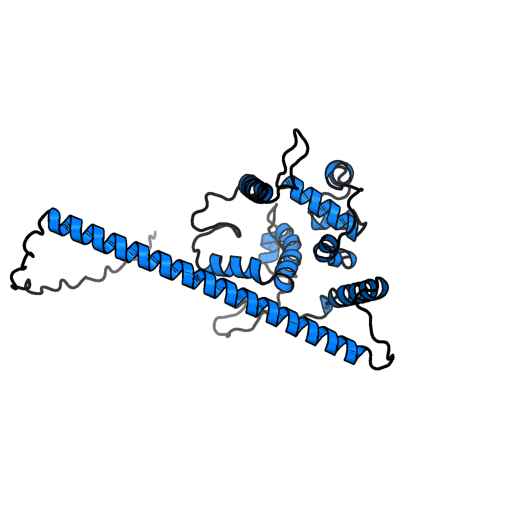06 15.761 27.868 1.00 53.59 97 LEU A N 1
ATOM 756 C CA . LEU A 1 97 ? 6.233 14.886 26.749 1.00 53.59 97 LEU A CA 1
ATOM 757 C C . LEU A 1 97 ? 6.910 13.502 26.799 1.00 53.59 97 LEU A C 1
ATOM 759 O O . LEU A 1 97 ? 6.450 12.602 26.099 1.00 53.59 97 LEU A O 1
ATOM 763 N N . ASP A 1 98 ? 7.919 13.300 27.654 1.00 53.41 98 ASP A N 1
ATOM 764 C CA . ASP A 1 98 ? 8.579 12.002 27.836 1.00 53.41 98 ASP A CA 1
ATOM 765 C C . ASP A 1 98 ? 7.896 11.120 28.895 1.00 53.41 98 ASP A C 1
ATOM 767 O O . ASP A 1 98 ? 8.188 9.927 29.007 1.00 53.41 98 ASP A O 1
ATOM 771 N N . SER A 1 99 ? 6.925 11.651 29.645 1.00 62.69 99 SER A N 1
ATOM 772 C CA . SER A 1 99 ? 6.177 10.841 30.607 1.00 62.69 99 SER A CA 1
ATOM 773 C C . SER A 1 99 ? 5.092 9.992 29.923 1.00 62.69 99 SER A C 1
ATOM 775 O O . SER A 1 99 ? 4.261 10.485 29.157 1.00 62.69 99 SER A O 1
ATOM 777 N N . GLU A 1 100 ? 5.028 8.702 30.266 1.00 52.72 100 GLU A N 1
ATOM 778 C CA . GLU A 1 100 ? 4.022 7.732 29.784 1.00 52.72 100 GLU A CA 1
ATOM 779 C C . GLU A 1 100 ? 2.568 8.224 29.976 1.00 52.72 100 GLU A C 1
ATOM 781 O O . GLU A 1 100 ? 1.661 7.922 29.198 1.00 52.72 100 GLU A O 1
ATOM 786 N N . THR A 1 101 ? 2.352 9.068 30.987 1.00 61.59 101 THR A N 1
ATOM 787 C CA . THR A 1 101 ? 1.055 9.694 31.282 1.00 61.59 101 THR A CA 1
ATOM 788 C C . THR A 1 101 ? 0.653 10.732 30.229 1.00 61.59 101 THR A C 1
ATOM 790 O O . THR A 1 101 ? -0.532 10.880 29.930 1.00 61.59 101 THR A O 1
ATOM 793 N N . ASN A 1 102 ? 1.616 11.450 29.649 1.00 56.62 102 ASN A N 1
ATOM 794 C CA . ASN A 1 102 ? 1.356 12.432 28.598 1.00 56.62 102 ASN A CA 1
ATOM 795 C C . ASN A 1 102 ? 1.211 11.768 27.225 1.00 56.62 102 ASN A C 1
ATOM 797 O O . ASN A 1 102 ? 0.383 12.223 26.439 1.00 56.62 102 ASN A O 1
ATOM 801 N N . TRP A 1 103 ? 1.869 10.627 26.997 1.00 53.00 103 TRP A N 1
ATOM 802 C CA . TRP A 1 103 ? 1.575 9.760 25.851 1.00 53.00 103 TRP A CA 1
ATOM 803 C C . TRP A 1 103 ? 0.128 9.262 25.844 1.00 53.00 103 TRP A C 1
ATOM 805 O O . TRP A 1 103 ? -0.526 9.361 24.811 1.00 53.00 103 TRP A O 1
ATOM 815 N N . ARG A 1 104 ? -0.420 8.827 26.989 1.00 54.56 104 ARG A N 1
ATOM 816 C CA . ARG A 1 104 ? -1.847 8.453 27.087 1.00 54.56 104 ARG A CA 1
ATOM 817 C C . ARG A 1 104 ? -2.799 9.606 26.782 1.00 54.56 104 ARG A C 1
ATOM 819 O O . ARG A 1 104 ? -3.799 9.401 26.111 1.00 54.56 104 ARG A O 1
ATOM 826 N N . LYS A 1 105 ? -2.491 10.823 27.234 1.00 59.38 105 LYS A N 1
ATOM 827 C CA . LYS A 1 105 ? -3.312 12.007 26.920 1.00 59.38 105 LYS A CA 1
ATOM 828 C C . LYS A 1 105 ? -3.221 12.406 25.451 1.00 59.38 105 LYS A C 1
ATOM 830 O O . LYS A 1 105 ? -4.205 12.864 24.882 1.00 59.38 105 LYS A O 1
ATOM 835 N N . LEU A 1 106 ? -2.048 12.241 24.840 1.00 51.19 106 LEU A N 1
ATOM 836 C CA . LEU A 1 106 ? -1.862 12.437 23.406 1.00 51.19 106 LEU A CA 1
ATOM 837 C C . LEU A 1 106 ? -2.632 11.370 22.611 1.00 51.19 106 LEU A C 1
ATOM 839 O O . LEU A 1 106 ? -3.242 11.690 21.598 1.00 51.19 106 LEU A O 1
ATOM 843 N N . GLU A 1 107 ? -2.658 10.127 23.098 1.00 52.44 107 GLU A N 1
ATOM 844 C CA . GLU A 1 107 ? -3.449 9.020 22.547 1.00 52.44 107 GLU A CA 1
ATOM 845 C C . GLU A 1 107 ? -4.958 9.307 22.642 1.00 52.44 107 GLU A C 1
ATOM 847 O O . GLU A 1 107 ? -5.648 9.240 21.629 1.00 52.44 107 GLU A O 1
ATOM 852 N N . GLU A 1 108 ? -5.454 9.757 23.800 1.00 56.31 108 GLU A N 1
ATOM 853 C CA . GLU A 1 108 ? -6.841 10.223 23.981 1.00 56.31 108 GLU A CA 1
ATOM 854 C C . GLU A 1 108 ? -7.180 11.420 23.073 1.00 56.31 108 GLU A C 1
ATOM 856 O O . GLU A 1 108 ? -8.275 11.497 22.514 1.00 56.31 108 GLU A O 1
ATOM 861 N N . TYR A 1 109 ? -6.237 12.347 22.878 1.00 52.81 109 TYR A N 1
ATOM 862 C CA . TYR A 1 109 ? -6.397 13.483 21.972 1.00 52.81 109 TYR A CA 1
ATOM 863 C C . TYR A 1 109 ? -6.466 13.042 20.502 1.00 52.81 109 TYR A C 1
ATOM 865 O O . TYR A 1 109 ? -7.366 13.477 19.781 1.00 52.81 109 TYR A O 1
ATOM 873 N N . TYR A 1 110 ? -5.593 12.140 20.049 1.00 45.81 110 TYR A N 1
ATOM 874 C CA . TYR A 1 110 ? -5.661 11.586 18.694 1.00 45.81 110 TYR A CA 1
ATOM 875 C C . TYR A 1 110 ? -6.930 10.763 18.462 1.00 45.81 110 TYR A C 1
ATOM 877 O O . TYR A 1 110 ? -7.528 10.893 17.393 1.00 45.81 110 TYR A O 1
ATOM 885 N N . ASP A 1 111 ? -7.381 9.990 19.452 1.00 48.09 111 ASP A N 1
ATOM 886 C CA . ASP A 1 111 ? -8.671 9.294 19.414 1.00 48.09 111 ASP A CA 1
ATOM 887 C C . ASP A 1 111 ? -9.838 10.295 19.310 1.00 48.09 111 ASP A C 1
ATOM 889 O O . ASP A 1 111 ? -10.789 10.068 18.560 1.00 48.09 111 ASP A O 1
ATOM 893 N N . SER A 1 112 ? -9.740 11.455 19.972 1.00 50.66 112 SER A N 1
ATOM 894 C CA . SER A 1 112 ? -10.729 12.536 19.846 1.00 50.66 112 SER A CA 1
ATOM 895 C C . SER A 1 112 ? -10.706 13.234 18.475 1.00 50.66 112 SER A C 1
ATOM 897 O O . SER A 1 112 ? -11.756 13.623 17.970 1.00 50.66 112 SER A O 1
ATOM 899 N N . LEU A 1 113 ? -9.534 13.343 17.833 1.00 40.03 113 LEU A N 1
ATOM 900 C CA . LEU A 1 113 ? -9.369 13.888 16.477 1.00 40.03 113 LEU A CA 1
ATOM 901 C C . LEU A 1 113 ? -9.734 12.882 15.375 1.00 40.03 113 LEU A C 1
ATOM 903 O O . LEU A 1 113 ? -10.071 13.276 14.261 1.00 40.03 113 LEU A O 1
ATOM 907 N N . ALA A 1 114 ? -9.648 11.578 15.654 1.00 41.25 114 ALA A N 1
ATOM 908 C CA . ALA A 1 114 ? -10.102 10.517 14.758 1.00 41.25 114 ALA A CA 1
ATOM 909 C C . ALA A 1 114 ? -11.633 10.498 14.602 1.00 41.25 114 ALA A C 1
ATOM 911 O O . ALA A 1 114 ? -12.150 9.891 13.664 1.00 41.25 114 ALA A O 1
ATOM 912 N N . TYR A 1 115 ? -12.351 11.202 15.478 1.00 40.22 115 TYR A N 1
ATOM 913 C CA . TYR A 1 115 ? -13.787 11.396 15.404 1.00 40.22 115 TYR A CA 1
ATOM 914 C C . TYR A 1 115 ? -14.141 12.663 14.608 1.00 40.22 115 TYR A C 1
ATOM 916 O O . TYR A 1 115 ? -14.316 13.749 15.158 1.00 40.22 115 TYR A O 1
ATOM 924 N N . VAL A 1 116 ? -14.324 12.511 13.295 1.00 34.59 116 VAL A N 1
ATOM 925 C CA . VAL A 1 116 ? -15.194 13.414 12.530 1.00 34.59 116 VAL A CA 1
ATOM 926 C C . VAL A 1 116 ? -16.528 12.688 12.349 1.00 34.59 116 VAL A C 1
ATOM 928 O O . VAL A 1 116 ? -16.573 11.692 11.626 1.00 34.59 116 VAL A O 1
ATOM 931 N N . PRO A 1 117 ? -17.621 13.118 13.003 1.00 33.50 117 PRO A N 1
ATOM 932 C CA . PRO A 1 117 ? -18.914 12.482 12.812 1.00 33.50 117 PRO A CA 1
ATOM 933 C C . PRO A 1 117 ? -19.352 12.640 11.354 1.00 33.50 117 PRO A C 1
ATOM 935 O O . PRO A 1 117 ? -19.607 13.752 10.886 1.00 33.50 117 PRO A O 1
ATOM 938 N N . VAL A 1 118 ? -19.483 11.511 10.653 1.00 34.81 118 VAL A N 1
ATOM 939 C CA . VAL A 1 118 ? -19.965 11.425 9.261 1.00 34.81 118 VAL A CA 1
ATOM 940 C C . VAL A 1 118 ? -21.349 12.080 9.110 1.00 34.81 118 VAL A C 1
ATOM 942 O O . VAL A 1 118 ? -21.684 12.612 8.058 1.00 34.81 118 VAL A O 1
ATOM 945 N N . SER A 1 119 ? -22.123 12.168 10.197 1.00 33.31 119 SER A N 1
ATOM 946 C CA . SER A 1 119 ? -23.428 12.840 10.242 1.00 33.31 119 SER A CA 1
ATOM 947 C C . SER A 1 119 ? -23.390 14.371 10.120 1.00 33.31 119 SER A C 1
ATOM 949 O O . SER A 1 119 ? -24.451 14.987 10.042 1.00 33.31 119 SER A O 1
ATOM 951 N N . ARG A 1 120 ? -22.210 15.013 10.103 1.00 29.91 120 ARG A N 1
ATOM 952 C CA . ARG A 1 120 ? -22.082 16.481 9.982 1.00 29.91 120 ARG A CA 1
ATOM 953 C C . ARG A 1 120 ? -21.473 16.977 8.669 1.00 29.91 120 ARG A C 1
ATOM 955 O O . ARG A 1 120 ? -21.386 18.189 8.488 1.00 29.91 120 ARG A O 1
ATOM 962 N N . PHE A 1 121 ? -21.110 16.093 7.739 1.00 32.53 121 PHE A N 1
ATOM 963 C CA . PHE A 1 121 ? -20.565 16.490 6.438 1.00 32.53 121 PHE A CA 1
ATOM 964 C C . PHE A 1 121 ? -21.570 16.239 5.307 1.00 32.53 121 PHE A C 1
ATOM 966 O O . PHE A 1 121 ? -21.649 15.155 4.744 1.00 32.53 121 PHE A O 1
ATOM 973 N N . GLN A 1 122 ? -22.316 17.284 4.935 1.00 37.34 122 GLN A N 1
ATOM 974 C CA . GLN A 1 122 ? -22.939 17.376 3.612 1.00 37.34 122 GLN A CA 1
ATOM 975 C C . GLN A 1 122 ? -21.835 17.728 2.606 1.00 37.34 122 GLN A C 1
ATOM 977 O O . GLN A 1 122 ? -21.541 18.907 2.397 1.00 37.34 122 GLN A O 1
ATOM 982 N N . SER A 1 123 ? -21.159 16.737 2.022 1.00 35.28 123 SER A N 1
ATOM 983 C CA . SER A 1 123 ? -20.164 17.022 0.987 1.00 35.28 123 SER A CA 1
ATOM 984 C C . SER A 1 123 ? -20.871 17.477 -0.297 1.00 35.28 123 SER A C 1
ATOM 986 O O . SER A 1 123 ? -21.649 16.760 -0.919 1.00 35.28 123 SER A O 1
ATOM 988 N N . ARG A 1 124 ? -20.619 18.731 -0.683 1.00 32.84 124 ARG A N 1
ATOM 989 C CA . ARG A 1 124 ? -20.950 19.285 -1.999 1.00 32.84 124 ARG A CA 1
ATOM 990 C C . ARG A 1 124 ? -19.750 19.062 -2.918 1.00 32.84 124 ARG A C 1
ATOM 992 O O . ARG A 1 124 ? -18.966 19.981 -3.121 1.00 32.84 124 ARG A O 1
ATOM 999 N N . ILE A 1 125 ? -19.574 17.849 -3.433 1.00 33.66 125 ILE A N 1
ATOM 1000 C CA . ILE A 1 125 ? -18.660 17.617 -4.560 1.00 33.66 125 ILE A CA 1
ATOM 1001 C C . ILE A 1 125 ? -19.532 17.594 -5.824 1.00 33.66 125 ILE A C 1
ATOM 1003 O O . ILE A 1 125 ? -20.385 16.713 -5.936 1.00 33.66 125 ILE A O 1
ATOM 1007 N N . PRO A 1 126 ? -19.412 18.570 -6.743 1.00 34.03 126 PRO A N 1
ATOM 1008 C CA . PRO A 1 126 ? -20.286 18.648 -7.903 1.00 34.03 126 PRO A CA 1
ATOM 1009 C C . PRO A 1 126 ? -19.824 17.640 -8.960 1.00 34.03 126 PRO A C 1
ATOM 1011 O O . PRO A 1 126 ? -18.831 17.863 -9.646 1.00 34.03 126 PRO A O 1
ATOM 1014 N N . PHE A 1 127 ? -20.554 16.538 -9.114 1.00 34.44 127 PHE A N 1
ATOM 1015 C CA . PHE A 1 127 ? -20.546 15.794 -10.371 1.00 34.44 127 PHE A CA 1
ATOM 1016 C C . PHE A 1 127 ? -21.463 16.531 -11.349 1.00 34.44 127 PHE A C 1
ATOM 1018 O O . PHE A 1 127 ? -22.662 16.662 -11.106 1.00 34.44 127 PHE A O 1
ATOM 1025 N N . THR A 1 128 ? -20.894 17.059 -12.431 1.00 35.66 128 THR A N 1
ATOM 1026 C CA . THR A 1 128 ? -21.654 17.634 -13.541 1.00 35.66 128 THR A CA 1
ATOM 1027 C C . THR A 1 128 ? -21.988 16.529 -14.538 1.00 35.66 128 THR A C 1
ATOM 1029 O O . THR A 1 128 ? -21.113 15.896 -15.126 1.00 35.66 128 THR A O 1
ATOM 1032 N N . GLY A 1 129 ? -23.280 16.272 -14.705 1.00 39.56 129 GLY A N 1
ATOM 1033 C CA . GLY A 1 129 ? -23.830 15.358 -15.696 1.00 39.56 129 GLY A CA 1
ATOM 1034 C C . GLY A 1 129 ? -25.309 15.686 -15.914 1.00 39.56 129 GLY A C 1
ATOM 1035 O O . GLY A 1 129 ? -25.965 16.138 -14.973 1.00 39.56 129 GLY A O 1
ATOM 1036 N N . PRO A 1 130 ? -25.839 15.525 -17.137 1.00 38.22 130 PRO A N 1
ATOM 1037 C CA . PRO A 1 130 ? -27.211 15.912 -17.449 1.00 38.22 130 PRO A CA 1
ATOM 1038 C C . PRO A 1 130 ? -28.218 15.057 -16.665 1.00 38.22 130 PRO A C 1
ATOM 1040 O O . PRO A 1 130 ? -28.149 13.829 -16.706 1.00 38.22 130 PRO A O 1
ATOM 1043 N N . ASP A 1 131 ? -29.169 15.700 -15.976 1.00 44.75 131 ASP A N 1
ATOM 1044 C CA . ASP A 1 131 ? -30.311 15.015 -15.356 1.00 44.75 131 ASP A CA 1
ATOM 1045 C C . ASP A 1 131 ? -31.201 14.424 -16.463 1.00 44.75 131 ASP A C 1
ATOM 1047 O O . ASP A 1 131 ? -31.776 15.183 -17.251 1.00 44.75 131 ASP A O 1
ATOM 1051 N N . PRO A 1 132 ? -31.375 13.095 -16.532 1.00 43.66 132 PRO A N 1
ATOM 1052 C CA . PRO A 1 132 ? -32.173 12.460 -17.577 1.00 43.66 132 PRO A CA 1
ATOM 1053 C C . PRO A 1 132 ? -33.679 12.769 -17.484 1.00 43.66 132 PRO A C 1
ATOM 1055 O O . PRO A 1 132 ? -34.441 12.342 -18.352 1.00 43.66 132 PRO A O 1
ATOM 1058 N N . ARG A 1 133 ? -34.142 13.485 -16.449 1.00 44.34 133 ARG A N 1
ATOM 1059 C CA . ARG A 1 133 ? -35.565 13.776 -16.221 1.00 44.34 133 ARG A CA 1
ATOM 1060 C C . ARG A 1 133 ? -36.041 15.123 -16.770 1.00 44.34 133 ARG A C 1
ATOM 1062 O O . ARG A 1 133 ? -37.252 15.348 -16.745 1.00 44.34 133 ARG A O 1
ATOM 1069 N N . HIS A 1 134 ? -35.174 16.030 -17.235 1.00 45.28 134 HIS A N 1
ATOM 1070 C CA . HIS A 1 134 ? -35.578 17.403 -17.591 1.00 45.28 134 HIS A CA 1
ATOM 1071 C C . HIS A 1 134 ? -35.173 17.844 -19.016 1.00 45.28 134 HIS A C 1
ATOM 1073 O O . HIS A 1 134 ? -34.088 17.563 -19.507 1.00 45.28 134 HIS A O 1
ATOM 1079 N N . LEU A 1 135 ? -36.121 18.529 -19.669 1.00 42.97 135 LEU A N 1
ATOM 1080 C CA . LEU A 1 135 ? -36.137 19.064 -21.043 1.00 42.97 135 LEU A CA 1
ATOM 1081 C C . LEU A 1 135 ? -35.033 20.125 -21.328 1.00 42.97 135 LEU A C 1
ATOM 1083 O O . LEU A 1 135 ? -34.459 20.670 -20.385 1.00 42.97 135 LEU A O 1
ATOM 1087 N N . PRO A 1 136 ? -34.754 20.477 -22.608 1.00 41.34 136 PRO A N 1
ATOM 1088 C CA . PRO A 1 136 ? -33.407 20.819 -23.100 1.00 41.34 136 PRO A CA 1
ATOM 1089 C C . PRO A 1 136 ? -32.794 22.177 -22.703 1.00 41.34 136 PRO A C 1
ATOM 1091 O O . PRO A 1 136 ? -31.770 22.540 -23.265 1.00 41.34 136 PRO A O 1
ATOM 1094 N N . ASN A 1 137 ? -33.342 22.926 -21.742 1.00 46.44 137 ASN A N 1
ATOM 1095 C CA . ASN A 1 137 ? -32.895 24.303 -21.466 1.00 46.44 137 ASN A CA 1
ATOM 1096 C C . ASN A 1 137 ? -32.630 24.617 -19.980 1.00 46.44 137 ASN A C 1
ATOM 1098 O O . ASN A 1 137 ? -32.853 25.750 -19.557 1.00 46.44 137 ASN A O 1
ATOM 1102 N N . ASN A 1 138 ? -32.160 23.662 -19.169 1.00 36.25 138 ASN A N 1
ATOM 1103 C CA . ASN A 1 138 ? -31.840 23.939 -17.761 1.00 36.25 138 ASN A CA 1
ATOM 1104 C C . ASN A 1 138 ? -30.350 23.734 -17.456 1.00 36.25 138 ASN A C 1
ATOM 1106 O O . ASN A 1 138 ? -29.825 22.632 -17.575 1.00 36.25 138 ASN A O 1
ATOM 1110 N N . VAL A 1 139 ? -29.692 24.831 -17.084 1.00 43.19 139 VAL A N 1
ATOM 1111 C CA . VAL A 1 139 ? -28.249 24.940 -16.842 1.00 43.19 139 VAL A CA 1
ATOM 1112 C C . VAL A 1 139 ? -27.898 24.356 -15.470 1.00 43.19 139 VAL A C 1
ATOM 1114 O O . VAL A 1 139 ? -28.547 24.681 -14.474 1.00 43.19 139 VAL A O 1
ATOM 1117 N N . ASP A 1 140 ? -26.881 23.492 -15.467 1.00 39.56 140 ASP A N 1
ATOM 1118 C CA . ASP A 1 140 ? -26.096 22.945 -14.352 1.00 39.56 140 ASP A CA 1
ATOM 1119 C C . ASP A 1 140 ? -26.550 23.330 -12.934 1.00 39.56 140 ASP A C 1
ATOM 1121 O O . ASP A 1 140 ? -26.146 24.348 -12.365 1.00 39.56 140 ASP A O 1
ATOM 1125 N N . ARG A 1 141 ? -27.339 22.448 -12.309 1.00 32.88 141 ARG A N 1
ATOM 1126 C CA . ARG A 1 141 ? -27.496 22.424 -10.849 1.00 32.88 141 ARG A CA 1
ATOM 1127 C C . ARG A 1 141 ? -26.783 21.199 -10.270 1.00 32.88 141 ARG A C 1
ATOM 1129 O O . ARG A 1 141 ? -26.974 20.105 -10.796 1.00 32.88 141 ARG A O 1
ATOM 1136 N N . PRO A 1 142 ? -26.029 21.343 -9.164 1.00 33.25 142 PRO A N 1
ATOM 1137 C CA . PRO A 1 142 ? -25.476 20.201 -8.441 1.00 33.25 142 PRO A CA 1
ATOM 1138 C C . PRO A 1 142 ? -26.618 19.311 -7.938 1.00 33.25 142 PRO A C 1
ATOM 1140 O O . PRO A 1 142 ? -27.492 19.794 -7.212 1.00 33.25 142 PRO A O 1
ATOM 1143 N N . GLN A 1 143 ? -26.624 18.032 -8.314 1.00 37.59 143 GLN A N 1
ATOM 1144 C CA . GLN A 1 143 ? -27.568 17.065 -7.753 1.00 37.59 143 GLN A CA 1
ATOM 1145 C C . GLN A 1 143 ? -27.045 16.524 -6.423 1.00 37.59 143 GLN A C 1
ATOM 1147 O O . GLN A 1 143 ? -25.872 16.179 -6.294 1.00 37.59 143 GLN A O 1
ATOM 1152 N N . ALA A 1 144 ? -27.928 16.448 -5.428 1.00 36.78 144 ALA A N 1
ATOM 1153 C CA . ALA A 1 144 ? -27.694 15.629 -4.248 1.00 36.78 144 ALA A CA 1
ATOM 1154 C C . ALA A 1 144 ? -27.869 14.157 -4.648 1.00 36.78 144 ALA A C 1
ATOM 1156 O O . ALA A 1 144 ? -28.840 13.823 -5.326 1.00 36.78 144 ALA A O 1
ATOM 1157 N N . PHE A 1 145 ? -26.928 13.298 -4.255 1.00 37.69 145 PHE A N 1
ATOM 1158 C CA . PHE A 1 145 ? -26.983 11.870 -4.558 1.00 37.69 145 PHE A CA 1
ATOM 1159 C C . PHE A 1 145 ? -28.114 11.226 -3.741 1.00 37.69 145 PHE A C 1
ATOM 1161 O O . PHE A 1 145 ? -27.994 11.073 -2.525 1.00 37.69 145 PHE A O 1
ATOM 1168 N N . ASP A 1 146 ? -29.230 10.905 -4.396 1.00 42.66 146 ASP A N 1
ATOM 1169 C CA . ASP A 1 146 ? -30.348 10.187 -3.786 1.00 42.66 146 ASP A CA 1
ATOM 1170 C C . ASP A 1 146 ? -30.171 8.684 -4.024 1.00 42.66 146 ASP A C 1
ATOM 1172 O O . ASP A 1 146 ? -30.410 8.167 -5.114 1.00 42.66 146 ASP A O 1
ATOM 1176 N N . LEU A 1 147 ? -29.709 7.985 -2.986 1.00 38.25 147 LEU A N 1
ATOM 1177 C CA . LEU A 1 147 ? -29.529 6.530 -2.979 1.00 38.25 147 LEU A CA 1
ATOM 1178 C C . LEU A 1 147 ? -30.851 5.756 -3.124 1.00 38.25 147 LEU A C 1
ATOM 1180 O O . LEU A 1 147 ? -30.811 4.551 -3.374 1.00 38.25 147 LEU A O 1
ATOM 1184 N N . TYR A 1 148 ? -32.001 6.416 -2.965 1.00 39.22 148 TYR A N 1
ATOM 1185 C CA . TYR A 1 148 ? -33.320 5.796 -3.005 1.00 39.22 148 TYR A CA 1
ATOM 1186 C C . TYR A 1 148 ? -34.119 6.309 -4.212 1.00 39.22 148 TYR A C 1
ATOM 1188 O O . TYR A 1 148 ? -34.913 7.237 -4.106 1.00 39.22 148 TYR A O 1
ATOM 1196 N N . GLY A 1 149 ? -33.941 5.659 -5.369 1.00 41.88 149 GLY A N 1
ATOM 1197 C CA . GLY A 1 149 ? -34.780 5.886 -6.558 1.00 41.88 149 GLY A CA 1
ATOM 1198 C C . GLY A 1 149 ? -34.040 6.121 -7.878 1.00 41.88 149 GLY A C 1
ATOM 1199 O O . GLY A 1 149 ? -34.681 6.470 -8.873 1.00 41.88 149 GLY A O 1
ATOM 1200 N N . ASP A 1 150 ? -32.717 5.949 -7.917 1.00 46.34 150 ASP A N 1
ATOM 1201 C CA . ASP A 1 150 ? -31.944 6.013 -9.158 1.00 46.34 150 ASP A CA 1
ATOM 1202 C C . ASP A 1 150 ? -32.025 4.685 -9.935 1.00 46.34 150 ASP A C 1
ATOM 1204 O O . ASP A 1 150 ? -31.649 3.623 -9.438 1.00 46.34 150 ASP A O 1
ATOM 1208 N N . ARG A 1 151 ? -32.452 4.747 -11.203 1.00 44.62 151 ARG A N 1
ATOM 1209 C CA . ARG A 1 151 ? -32.491 3.585 -12.109 1.00 44.62 151 ARG A CA 1
ATOM 1210 C C . ARG A 1 151 ? -31.117 2.940 -12.312 1.00 44.62 151 ARG A C 1
ATOM 1212 O O . ARG A 1 151 ? -31.056 1.760 -12.649 1.00 44.62 151 ARG A O 1
ATOM 1219 N N . VAL A 1 152 ? -30.023 3.682 -12.116 1.00 43.16 152 VAL A N 1
ATOM 1220 C CA . VAL A 1 152 ? -28.656 3.138 -12.145 1.00 43.16 152 VAL A CA 1
ATOM 1221 C C . VAL A 1 152 ? -28.401 2.235 -10.931 1.00 43.16 152 VAL A C 1
ATOM 1223 O O . VAL A 1 152 ? -27.750 1.197 -11.069 1.00 43.16 152 VAL A O 1
ATOM 1226 N N . ALA A 1 153 ? -28.965 2.567 -9.764 1.00 41.06 153 ALA A N 1
ATOM 1227 C CA . ALA A 1 153 ? -28.903 1.729 -8.567 1.00 41.06 153 ALA A CA 1
ATOM 1228 C C . ALA A 1 153 ? -29.711 0.432 -8.744 1.00 41.06 153 ALA A C 1
ATOM 1230 O O . ALA A 1 153 ? -29.203 -0.642 -8.419 1.00 41.06 153 ALA A O 1
ATOM 1231 N N . ASP A 1 154 ? -30.893 0.513 -9.361 1.00 47.72 154 ASP A N 1
ATOM 1232 C CA . ASP A 1 154 ? -31.723 -0.659 -9.685 1.00 47.72 154 ASP A CA 1
ATOM 1233 C C . ASP A 1 154 ? -31.035 -1.581 -10.714 1.00 47.72 154 ASP A C 1
ATOM 1235 O O . ASP A 1 154 ? -31.057 -2.811 -10.601 1.00 47.72 154 ASP A O 1
ATOM 1239 N N . GLN A 1 155 ? -30.362 -1.000 -11.716 1.00 46.06 155 GLN A N 1
ATOM 1240 C CA . GLN A 1 155 ? -29.583 -1.759 -12.701 1.00 46.06 155 GLN A CA 1
ATOM 1241 C C . GLN A 1 155 ? -28.370 -2.450 -12.064 1.00 46.06 155 GLN A C 1
ATOM 1243 O O . GLN A 1 155 ? -28.094 -3.608 -12.386 1.00 46.06 155 GLN A O 1
ATOM 1248 N N . LEU A 1 156 ? -27.690 -1.792 -11.121 1.00 41.38 156 LEU A N 1
ATOM 1249 C CA . LEU A 1 156 ? -26.601 -2.390 -10.349 1.00 41.38 156 LEU A CA 1
ATOM 1250 C C . LEU A 1 156 ? -27.104 -3.511 -9.425 1.00 41.38 156 LEU A C 1
ATOM 1252 O O . LEU A 1 156 ? -26.457 -4.556 -9.362 1.00 41.38 156 LEU A O 1
ATOM 1256 N N . GLU A 1 157 ? -28.261 -3.358 -8.772 1.00 43.62 157 GLU A N 1
ATOM 1257 C CA . GLU A 1 157 ? -28.891 -4.401 -7.940 1.00 43.62 157 GLU A CA 1
ATOM 1258 C C . GLU A 1 157 ? -29.249 -5.667 -8.726 1.00 43.62 157 GLU A C 1
ATOM 1260 O O . GLU A 1 157 ? -29.108 -6.777 -8.212 1.00 43.62 157 GLU A O 1
ATOM 1265 N N . SER A 1 158 ? -29.655 -5.520 -9.989 1.00 46.28 158 SER A N 1
ATOM 1266 C CA . SER A 1 158 ? -30.048 -6.652 -10.837 1.00 46.28 158 SER A CA 1
ATOM 1267 C C . SER A 1 158 ? -28.879 -7.536 -11.310 1.00 46.28 158 SER A C 1
ATOM 1269 O O . SER A 1 158 ? -29.096 -8.647 -11.801 1.00 46.28 158 SER A O 1
ATOM 1271 N N . SER A 1 159 ? -27.630 -7.087 -11.136 1.00 41.44 159 SER A N 1
ATOM 1272 C CA . SER A 1 159 ? -26.436 -7.838 -11.535 1.00 41.44 159 SER A CA 1
ATOM 1273 C C . SER A 1 159 ? -25.895 -8.696 -10.378 1.00 41.44 159 SER A C 1
ATOM 1275 O O . SER A 1 159 ? -25.447 -8.191 -9.348 1.00 41.44 159 SER A O 1
ATOM 1277 N N . LYS A 1 160 ? -25.913 -10.030 -10.521 1.00 37.41 160 LYS A N 1
ATOM 1278 C CA . LYS A 1 160 ? -25.208 -10.927 -9.585 1.00 37.41 160 LYS A CA 1
ATOM 1279 C C . LYS A 1 160 ? -23.705 -10.630 -9.656 1.00 37.41 160 LYS A C 1
ATOM 1281 O O . LYS A 1 160 ? -23.088 -10.885 -10.686 1.00 37.41 160 LYS A O 1
ATOM 1286 N N . GLY A 1 161 ? -23.142 -10.118 -8.559 1.00 47.69 161 GLY A N 1
ATOM 1287 C CA . GLY A 1 161 ? -21.749 -9.653 -8.472 1.00 47.69 161 GLY A CA 1
ATOM 1288 C C . GLY A 1 161 ? -21.591 -8.130 -8.498 1.00 47.69 161 GLY A C 1
ATOM 1289 O O . GLY A 1 161 ? -20.554 -7.642 -8.935 1.00 47.69 161 GLY A O 1
ATOM 1290 N N . SER A 1 162 ? -22.619 -7.375 -8.097 1.00 40.06 162 SER A N 1
ATOM 1291 C CA . SER A 1 162 ? -22.640 -5.931 -8.302 1.00 40.06 162 SER A CA 1
ATOM 1292 C C . SER A 1 162 ? -21.481 -5.200 -7.624 1.00 40.06 162 SER A C 1
ATOM 1294 O O . SER A 1 162 ? -21.172 -5.389 -6.443 1.00 40.06 162 SER A O 1
ATOM 1296 N N . LEU A 1 163 ? -20.907 -4.274 -8.396 1.00 37.22 163 LEU A N 1
ATOM 1297 C CA . LEU A 1 163 ? -19.925 -3.276 -7.979 1.00 37.22 163 LEU A CA 1
ATOM 1298 C C . LEU A 1 163 ? -20.328 -2.558 -6.686 1.00 37.22 163 LEU A C 1
ATOM 1300 O O . LEU A 1 163 ? -19.456 -2.054 -6.008 1.00 37.22 163 LEU A O 1
ATOM 1304 N N . ARG A 1 164 ? -21.607 -2.544 -6.285 1.00 38.38 164 ARG A N 1
ATOM 1305 C CA . ARG A 1 164 ? -22.068 -1.935 -5.031 1.00 38.38 164 ARG A CA 1
ATOM 1306 C C . ARG A 1 164 ? -21.488 -2.606 -3.784 1.00 38.38 164 ARG A C 1
ATOM 1308 O O . ARG A 1 164 ? -21.227 -1.899 -2.822 1.00 38.38 164 ARG A O 1
ATOM 1315 N N . HIS A 1 165 ? -21.263 -3.923 -3.775 1.00 40.31 165 HIS A N 1
ATOM 1316 C CA . HIS A 1 165 ? -20.630 -4.577 -2.620 1.00 40.31 165 HIS A CA 1
ATOM 1317 C C . HIS A 1 165 ? -19.138 -4.234 -2.544 1.00 40.31 165 HIS A C 1
ATOM 1319 O O . HIS A 1 165 ? -18.636 -3.884 -1.480 1.00 40.31 165 HIS A O 1
ATOM 1325 N N . GLU A 1 166 ? -18.450 -4.238 -3.690 1.00 39.59 166 GLU A N 1
ATOM 1326 C CA . GLU A 1 166 ? -17.055 -3.798 -3.772 1.00 39.59 166 GLU A CA 1
ATOM 1327 C C . GLU A 1 166 ? -16.910 -2.302 -3.448 1.00 39.59 166 GLU A C 1
ATOM 1329 O O . GLU A 1 166 ? -16.010 -1.942 -2.693 1.00 39.59 166 GLU A O 1
ATOM 1334 N N . TYR A 1 167 ? -17.817 -1.441 -3.926 1.00 37.44 167 TYR A N 1
ATOM 1335 C CA . TYR A 1 167 ? -17.827 0.011 -3.699 1.00 37.44 167 TYR A CA 1
ATOM 1336 C C . TYR A 1 167 ? -18.245 0.396 -2.280 1.00 37.44 167 TYR A C 1
ATOM 1338 O O . TYR A 1 167 ? -17.601 1.252 -1.692 1.00 37.44 167 TYR A O 1
ATOM 1346 N N . ALA A 1 168 ? -19.254 -0.241 -1.682 1.00 41.28 168 ALA A N 1
ATOM 1347 C CA . ALA A 1 168 ? -19.651 0.047 -0.299 1.00 41.28 168 ALA A CA 1
ATOM 1348 C C . ALA A 1 168 ? -18.562 -0.351 0.715 1.00 41.28 168 ALA A C 1
ATOM 1350 O O . ALA A 1 168 ? -18.435 0.276 1.763 1.00 41.28 168 ALA A O 1
ATOM 1351 N N . ILE A 1 169 ? -17.746 -1.364 0.392 1.00 44.50 169 ILE A N 1
ATOM 1352 C CA . ILE A 1 169 ? -16.571 -1.746 1.187 1.00 44.50 169 ILE A CA 1
ATOM 1353 C C . ILE A 1 169 ? -15.371 -0.828 0.890 1.00 44.50 169 ILE A C 1
ATOM 1355 O O . ILE A 1 169 ? -14.612 -0.498 1.803 1.00 44.50 169 ILE A O 1
ATOM 1359 N N . THR A 1 170 ? -15.181 -0.392 -0.362 1.00 41.47 170 THR A N 1
ATOM 1360 C CA . THR A 1 170 ? -14.042 0.468 -0.736 1.00 41.47 170 THR A CA 1
ATOM 1361 C C . THR A 1 170 ? -14.251 1.951 -0.463 1.00 41.47 170 THR A C 1
ATOM 1363 O O . THR A 1 170 ? -13.255 2.630 -0.255 1.00 41.47 170 THR A O 1
ATOM 1366 N N . GLU A 1 171 ? -15.474 2.479 -0.401 1.00 39.88 171 GLU A N 1
ATOM 1367 C CA . GLU A 1 171 ? -15.720 3.912 -0.187 1.00 39.88 171 GLU A CA 1
ATOM 1368 C C . GLU A 1 171 ? -15.128 4.427 1.143 1.00 39.88 171 GLU A C 1
ATOM 1370 O O . GLU A 1 171 ? -14.401 5.423 1.106 1.00 39.88 171 GLU A O 1
ATOM 1375 N N . PRO A 1 172 ? -15.292 3.743 2.299 1.00 44.72 172 PRO A N 1
ATOM 1376 C CA . PRO A 1 172 ? -14.656 4.169 3.547 1.00 44.72 172 PRO A CA 1
ATOM 1377 C C . PRO A 1 172 ? -13.128 4.036 3.505 1.00 44.72 172 PRO A C 1
ATOM 1379 O O . PRO A 1 172 ? -12.418 4.871 4.061 1.00 44.72 172 PRO A O 1
ATOM 1382 N N . LEU A 1 173 ? -12.607 3.009 2.820 1.00 43.19 173 LEU A N 1
ATOM 1383 C CA . LEU A 1 173 ? -11.165 2.793 2.651 1.00 43.19 173 LEU A CA 1
ATOM 1384 C C . LEU A 1 173 ? -10.537 3.861 1.748 1.00 43.19 173 LEU A C 1
ATOM 1386 O O . LEU A 1 173 ? -9.474 4.385 2.070 1.00 43.19 173 LEU A O 1
ATOM 1390 N N . LEU A 1 174 ? -11.205 4.225 0.653 1.00 40.84 174 LEU A N 1
ATOM 1391 C CA . LEU A 1 174 ? -10.803 5.310 -0.237 1.00 40.84 174 LEU A CA 1
ATOM 1392 C C . LEU A 1 174 ? -10.843 6.645 0.508 1.00 40.84 174 LEU A C 1
ATOM 1394 O O . LEU A 1 174 ? -9.863 7.377 0.454 1.00 40.84 174 LEU A O 1
ATOM 1398 N N . TRP A 1 175 ? -11.890 6.921 1.290 1.00 44.69 175 TRP A N 1
ATOM 1399 C CA . TRP A 1 175 ? -11.947 8.099 2.163 1.00 44.69 175 TRP A CA 1
ATOM 1400 C C . TRP A 1 175 ? -10.821 8.126 3.204 1.00 44.69 175 TRP A C 1
ATOM 1402 O O . TRP A 1 175 ? -10.229 9.177 3.452 1.00 44.69 175 TRP A O 1
ATOM 1412 N N . TYR A 1 176 ? -10.476 6.975 3.781 1.00 44.84 176 TYR A N 1
ATOM 1413 C CA . TYR A 1 176 ? -9.369 6.846 4.726 1.00 44.84 176 TYR A CA 1
ATOM 1414 C C . TYR A 1 176 ? -8.009 7.145 4.066 1.00 44.84 176 TYR A C 1
ATOM 1416 O O . TYR A 1 176 ? -7.202 7.899 4.620 1.00 44.84 176 TYR A O 1
ATOM 1424 N N . PHE A 1 177 ? -7.774 6.632 2.852 1.00 44.03 177 PHE A N 1
ATOM 1425 C CA . PHE A 1 177 ? -6.592 6.980 2.057 1.00 44.03 177 PHE A CA 1
ATOM 1426 C C . PHE A 1 177 ? -6.579 8.466 1.667 1.00 44.03 177 PHE A C 1
ATOM 1428 O O . PHE A 1 177 ? -5.530 9.099 1.772 1.00 44.03 177 PHE A O 1
ATOM 1435 N N . VAL A 1 178 ? -7.732 9.039 1.306 1.00 43.19 178 VAL A N 1
ATOM 1436 C CA . VAL A 1 178 ? -7.889 10.452 0.919 1.00 43.19 178 VAL A CA 1
ATOM 1437 C C . VAL A 1 178 ? -7.631 11.412 2.089 1.00 43.19 178 VAL A C 1
ATOM 1439 O O . VAL A 1 178 ? -6.952 12.415 1.893 1.00 43.19 178 VAL A O 1
ATOM 1442 N N . ILE A 1 179 ? -8.101 11.120 3.310 1.00 46.81 179 ILE A N 1
ATOM 1443 C CA . ILE A 1 179 ? -7.924 12.027 4.465 1.00 46.81 179 ILE A CA 1
ATOM 1444 C C . ILE A 1 179 ? -6.517 11.933 5.076 1.00 46.81 179 ILE A C 1
ATOM 1446 O O . ILE A 1 179 ? -5.984 12.945 5.526 1.00 46.81 179 ILE A O 1
ATOM 1450 N N . ARG A 1 180 ? -5.913 10.737 5.164 1.00 52.47 180 ARG A N 1
ATOM 1451 C CA . ARG A 1 180 ? -4.719 10.519 6.016 1.00 52.47 180 ARG A CA 1
ATOM 1452 C C . ARG A 1 180 ? -3.424 10.213 5.256 1.00 52.47 180 ARG A C 1
ATOM 1454 O O . ARG A 1 180 ? -2.356 10.325 5.852 1.00 52.47 180 ARG A O 1
ATOM 1461 N N . ARG A 1 181 ? -3.488 9.843 3.970 1.00 57.31 181 ARG A N 1
ATOM 1462 C CA . ARG A 1 181 ? -2.332 9.719 3.055 1.00 57.31 181 ARG A CA 1
ATOM 1463 C C . ARG A 1 181 ? -2.711 10.147 1.635 1.00 57.31 181 ARG A C 1
ATOM 1465 O O . ARG A 1 181 ? -2.482 9.400 0.678 1.00 57.31 181 ARG A O 1
ATOM 1472 N N . HIS A 1 182 ? -3.264 11.360 1.539 1.00 53.47 182 HIS A N 1
ATOM 1473 C CA . HIS A 1 182 ? -3.608 12.048 0.292 1.00 53.47 182 HIS A CA 1
ATOM 1474 C C . HIS A 1 182 ? -2.531 11.820 -0.781 1.00 53.47 182 HIS A C 1
ATOM 1476 O O . HIS A 1 182 ? -2.841 11.434 -1.899 1.00 53.47 182 HIS A O 1
ATOM 1482 N N . ASP A 1 183 ? -1.259 11.893 -0.397 1.00 66.00 183 ASP A N 1
ATOM 1483 C CA . ASP A 1 183 ? -0.120 11.849 -1.308 1.00 66.00 183 ASP A CA 1
ATOM 1484 C C . ASP A 1 183 ? -0.017 10.578 -2.161 1.00 66.00 183 ASP A C 1
ATOM 1486 O O . ASP A 1 183 ? 0.333 10.683 -3.326 1.00 66.00 183 ASP A O 1
ATOM 1490 N N . LEU A 1 184 ? -0.310 9.376 -1.643 1.00 70.56 184 LEU A N 1
ATOM 1491 C CA . LEU A 1 184 ? -0.059 8.140 -2.409 1.00 70.56 184 LEU A CA 1
ATOM 1492 C C . LEU A 1 184 ? -1.173 7.825 -3.403 1.00 70.56 184 LEU A C 1
ATOM 1494 O O . LEU A 1 184 ? -0.894 7.500 -4.557 1.00 70.56 184 LEU A O 1
ATOM 1498 N N . LEU A 1 185 ? -2.431 7.911 -2.960 1.00 76.00 185 LEU A N 1
ATOM 1499 C CA . LEU A 1 185 ? -3.566 7.713 -3.856 1.00 76.00 185 LEU A CA 1
ATOM 1500 C C . LEU A 1 185 ? -3.660 8.874 -4.844 1.00 76.00 185 LEU A C 1
ATOM 1502 O O . LEU A 1 185 ? -3.857 8.623 -6.028 1.00 76.00 185 LEU A O 1
ATOM 1506 N N . GLN A 1 186 ? -3.455 10.115 -4.392 1.00 77.75 186 GLN A N 1
ATOM 1507 C CA . GLN A 1 186 ? -3.445 11.264 -5.288 1.00 77.75 186 GLN A CA 1
ATOM 1508 C C . GLN A 1 186 ? -2.275 11.188 -6.267 1.00 77.75 186 GLN A C 1
ATOM 1510 O O . GLN A 1 186 ? -2.523 11.311 -7.455 1.00 77.75 186 GLN A O 1
ATOM 1515 N N . ALA A 1 187 ? -1.048 10.856 -5.840 1.00 77.38 187 ALA A N 1
ATOM 1516 C CA . ALA A 1 187 ? 0.059 10.660 -6.784 1.00 77.38 187 ALA A CA 1
ATOM 1517 C C . ALA A 1 187 ? -0.246 9.552 -7.800 1.00 77.38 187 ALA A C 1
ATOM 1519 O O . ALA A 1 187 ? 0.064 9.690 -8.982 1.00 77.38 187 ALA A O 1
ATOM 1520 N N . TYR A 1 188 ? -0.888 8.462 -7.368 1.00 81.94 188 TYR A N 1
ATOM 1521 C CA . TYR A 1 188 ? -1.330 7.426 -8.294 1.00 81.94 188 TYR A CA 1
ATOM 1522 C C . TYR A 1 188 ? -2.365 7.958 -9.295 1.00 81.94 188 TYR A C 1
ATOM 1524 O O . TYR A 1 188 ? -2.217 7.737 -10.496 1.00 81.94 188 TYR A O 1
ATOM 1532 N N . LEU A 1 189 ? -3.386 8.681 -8.828 1.00 82.31 189 LEU A N 1
ATOM 1533 C CA . LEU A 1 189 ? -4.416 9.286 -9.676 1.00 82.31 189 LEU A CA 1
ATOM 1534 C C . LEU A 1 189 ? -3.832 10.339 -10.629 1.00 82.31 189 LEU A C 1
ATOM 1536 O O . LEU A 1 189 ? -4.203 10.367 -11.802 1.00 82.31 189 LEU A O 1
ATOM 1540 N N . ASP A 1 190 ? -2.871 11.133 -10.163 1.00 82.62 190 ASP A N 1
ATOM 1541 C CA . ASP A 1 190 ? -2.170 12.161 -10.930 1.00 82.62 190 ASP A CA 1
ATOM 1542 C C . ASP A 1 190 ? -1.315 11.553 -12.041 1.00 82.62 190 ASP A C 1
ATOM 1544 O O . ASP A 1 190 ? -1.217 12.115 -13.132 1.00 82.62 190 ASP A O 1
ATOM 1548 N N . VAL A 1 191 ? -0.720 10.382 -11.810 1.00 80.50 191 VAL A N 1
ATOM 1549 C CA . VAL A 1 191 ? -0.065 9.610 -12.871 1.00 80.50 191 VAL A CA 1
ATOM 1550 C C . VAL A 1 191 ? -1.122 9.012 -13.798 1.00 80.50 191 VAL A C 1
ATOM 1552 O O . VAL A 1 191 ? -1.021 9.142 -15.017 1.00 80.50 191 VAL A O 1
ATOM 1555 N N . ARG A 1 192 ? -2.171 8.402 -13.239 1.00 81.69 192 ARG A N 1
ATOM 1556 C CA . ARG A 1 192 ? -3.208 7.672 -13.978 1.00 81.69 192 ARG A CA 1
ATOM 1557 C C . ARG A 1 192 ? -4.021 8.552 -14.925 1.00 81.69 192 ARG A C 1
ATOM 1559 O O . ARG A 1 192 ? -4.379 8.078 -15.995 1.00 81.69 192 ARG A O 1
ATOM 1566 N N . GLN A 1 193 ? -4.304 9.811 -14.593 1.00 83.19 193 GLN A N 1
ATOM 1567 C CA . GLN A 1 193 ? -5.040 10.724 -15.489 1.00 83.19 193 GLN A CA 1
ATOM 1568 C C . GLN A 1 193 ? -4.329 10.940 -16.838 1.00 83.19 193 GLN A C 1
ATOM 1570 O O . GLN A 1 193 ? -4.978 11.217 -17.846 1.00 83.19 193 GLN A O 1
ATOM 1575 N N . HIS A 1 194 ? -3.006 10.754 -16.882 1.00 81.00 194 HIS A N 1
ATOM 1576 C CA . HIS A 1 194 ? -2.210 10.830 -18.108 1.00 81.00 194 HIS A CA 1
ATOM 1577 C C . HIS A 1 194 ? -2.215 9.513 -18.901 1.00 81.00 194 HIS A C 1
ATOM 1579 O O . HIS A 1 194 ? -1.690 9.4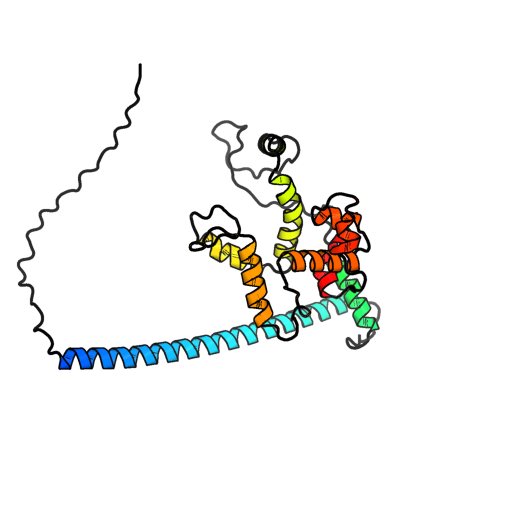42 -20.012 1.00 81.00 194 HIS A O 1
ATOM 1585 N N . VAL A 1 195 ? -2.836 8.468 -18.353 1.00 76.50 195 VAL A N 1
ATOM 1586 C CA . VAL A 1 195 ? -2.913 7.127 -18.922 1.00 76.50 195 VAL A CA 1
ATOM 1587 C C . VAL A 1 195 ? -4.308 6.898 -19.495 1.00 76.50 195 VAL A C 1
ATOM 1589 O O . VAL A 1 195 ? -5.267 6.613 -18.779 1.00 76.50 195 VAL A O 1
ATOM 1592 N N . ARG A 1 196 ? -4.440 7.009 -20.818 1.00 76.88 196 ARG A N 1
ATOM 1593 C CA . ARG A 1 196 ? -5.703 6.719 -21.514 1.00 76.88 196 ARG A CA 1
ATOM 1594 C C . ARG A 1 196 ? -5.838 5.222 -21.806 1.00 76.88 196 ARG A C 1
ATOM 1596 O O . ARG A 1 196 ? -4.852 4.549 -22.080 1.00 76.88 196 ARG A O 1
ATOM 1603 N N . GLY A 1 197 ? -7.075 4.718 -21.809 1.00 78.31 197 GLY A N 1
ATOM 1604 C CA . GLY A 1 197 ? -7.402 3.371 -22.303 1.00 78.31 197 GLY A CA 1
ATOM 1605 C C . GLY A 1 197 ? -7.343 2.228 -21.280 1.00 78.31 197 GLY A C 1
ATOM 1606 O O . GLY A 1 197 ? -7.649 1.095 -21.645 1.00 78.31 197 GLY A O 1
ATOM 1607 N N . CYS A 1 198 ? -7.014 2.499 -20.015 1.00 75.19 198 CYS A N 1
ATOM 1608 C CA . CYS A 1 198 ? -7.069 1.494 -18.950 1.00 75.19 198 CYS A CA 1
ATOM 1609 C C . CYS A 1 198 ? -8.519 1.168 -18.564 1.00 75.19 198 CYS A C 1
ATOM 1611 O O . CYS A 1 198 ? -9.317 2.066 -18.283 1.00 75.19 198 CYS A O 1
ATOM 1613 N N . LYS A 1 199 ? -8.849 -0.125 -18.506 1.00 81.38 199 LYS A N 1
ATOM 1614 C CA . LYS A 1 199 ? -10.175 -0.621 -18.105 1.00 81.38 199 LYS A CA 1
ATOM 1615 C C . LYS A 1 199 ? -10.285 -0.806 -16.598 1.00 81.38 199 LYS A C 1
ATOM 1617 O O . LYS A 1 199 ? -11.382 -0.709 -16.056 1.00 81.38 199 LYS A O 1
ATOM 1622 N N . HIS A 1 200 ? -9.170 -1.077 -15.923 1.00 80.69 200 HIS A N 1
ATOM 1623 C CA . HIS A 1 200 ? -9.158 -1.337 -14.486 1.00 80.69 200 HIS A CA 1
ATOM 1624 C C . HIS A 1 200 ? -8.549 -0.176 -13.695 1.00 80.69 200 HIS A C 1
ATOM 1626 O O . HIS A 1 200 ? -7.761 0.619 -14.215 1.00 80.69 200 HIS A O 1
ATOM 1632 N N . PHE A 1 201 ? -8.939 -0.061 -12.421 1.00 80.81 201 PHE A N 1
ATOM 1633 C CA . PHE A 1 201 ? -8.490 1.042 -11.572 1.00 80.81 201 PHE A CA 1
ATOM 1634 C C . PHE A 1 201 ? -6.971 1.036 -11.398 1.00 80.81 201 PHE A C 1
ATOM 1636 O O . PHE A 1 201 ? -6.373 2.077 -11.608 1.00 80.81 201 PHE A O 1
ATOM 1643 N N . TRP A 1 202 ? -6.372 -0.129 -11.124 1.00 79.69 202 TRP A N 1
ATOM 1644 C CA . TRP A 1 202 ? -4.935 -0.299 -10.856 1.00 79.69 202 TRP A CA 1
ATOM 1645 C C . TRP A 1 202 ? -4.066 -0.546 -12.100 1.00 79.69 202 TRP A C 1
ATOM 1647 O O . TRP A 1 202 ? -2.863 -0.753 -11.986 1.00 79.69 202 TRP A O 1
ATOM 1657 N N . GLU A 1 203 ? -4.653 -0.553 -13.294 1.00 77.62 203 GLU A N 1
ATOM 1658 C CA . GLU A 1 203 ? -3.926 -0.836 -14.534 1.00 77.62 203 GLU A CA 1
ATOM 1659 C C . GLU A 1 203 ? -2.981 0.319 -14.907 1.00 77.62 203 GLU A C 1
ATOM 1661 O O . GLU A 1 203 ? -3.316 1.495 -14.760 1.00 77.62 203 GLU A O 1
ATOM 1666 N N . LEU A 1 204 ? -1.782 -0.025 -15.381 1.00 70.81 204 LEU A N 1
ATOM 1667 C CA . LEU A 1 204 ? -0.780 0.907 -15.902 1.00 70.81 204 LEU A CA 1
ATOM 1668 C C . LEU A 1 204 ? -0.780 0.855 -17.444 1.00 70.81 204 LEU A C 1
ATOM 1670 O O . LEU A 1 204 ? -1.140 -0.181 -18.007 1.00 70.81 204 LEU A O 1
ATOM 1674 N N . PRO A 1 205 ? -0.322 1.910 -18.153 1.00 67.31 205 PRO A N 1
ATOM 1675 C CA . PRO A 1 205 ? -0.433 2.002 -19.619 1.00 67.31 205 PRO A CA 1
ATOM 1676 C C . PRO A 1 205 ? 0.198 0.825 -20.366 1.00 67.31 205 PRO A C 1
ATOM 1678 O O . PRO A 1 205 ? -0.221 0.474 -21.464 1.00 67.31 205 PRO A O 1
ATOM 1681 N N . SER A 1 206 ? 1.245 0.247 -19.780 1.00 69.75 206 SER A N 1
ATOM 1682 C CA . SER A 1 206 ? 2.035 -0.843 -20.346 1.00 69.75 206 SER A CA 1
ATOM 1683 C C . SER A 1 206 ? 1.876 -2.158 -19.584 1.00 69.75 206 SER A C 1
ATOM 1685 O O . SER A 1 206 ? 2.543 -3.143 -19.917 1.00 69.75 206 SER A O 1
ATOM 1687 N N . SER A 1 207 ? 1.032 -2.208 -18.546 1.00 66.50 207 SER A N 1
ATOM 1688 C CA . SER A 1 207 ? 0.882 -3.440 -17.780 1.00 66.50 207 SER A CA 1
ATOM 1689 C C . SER A 1 207 ? 0.106 -4.469 -18.583 1.00 66.50 207 SER A C 1
ATOM 1691 O O . SER A 1 207 ? -0.965 -4.194 -19.120 1.00 66.50 207 SER A O 1
ATOM 1693 N N . LYS A 1 208 ? 0.614 -5.702 -18.587 1.00 67.94 208 LYS A N 1
ATOM 1694 C CA . LYS A 1 208 ? -0.234 -6.868 -18.842 1.00 67.94 208 LYS A CA 1
ATOM 1695 C C . LYS A 1 208 ? -1.375 -6.873 -17.818 1.00 67.94 208 LYS A C 1
ATOM 1697 O O . LYS A 1 208 ? -1.243 -6.284 -16.747 1.00 67.94 208 LYS A O 1
ATOM 1702 N N . ARG A 1 209 ? -2.471 -7.566 -18.146 1.00 74.25 209 ARG A N 1
ATOM 1703 C CA . ARG A 1 209 ? -3.633 -7.760 -17.264 1.00 74.25 209 ARG A CA 1
ATOM 1704 C C . ARG A 1 209 ? -3.191 -7.950 -15.809 1.00 74.25 209 ARG A C 1
ATOM 1706 O O . ARG A 1 209 ? -2.365 -8.818 -15.538 1.00 74.25 209 ARG A O 1
ATOM 1713 N N . TRP A 1 210 ? -3.754 -7.157 -14.900 1.00 78.00 210 TRP A N 1
ATOM 1714 C CA . TRP A 1 210 ? -3.456 -7.254 -13.473 1.00 78.00 210 TRP A CA 1
ATOM 1715 C C . TRP A 1 210 ? -3.984 -8.588 -12.936 1.00 78.00 210 TRP A C 1
ATOM 1717 O O . TRP A 1 210 ? -5.194 -8.821 -12.914 1.00 78.00 210 TRP A O 1
ATOM 1727 N N . LEU A 1 211 ? -3.078 -9.492 -12.566 1.00 84.38 211 LEU A N 1
ATOM 1728 C CA . LEU A 1 211 ? -3.416 -10.799 -12.002 1.00 84.38 211 LEU A CA 1
ATOM 1729 C C . LEU A 1 211 ? -3.200 -10.772 -10.489 1.00 84.38 211 LEU A C 1
ATOM 1731 O O . LEU A 1 211 ? -2.448 -9.947 -9.975 1.00 84.38 211 LEU A O 1
ATOM 1735 N N . ALA A 1 212 ? -3.810 -11.711 -9.764 1.00 82.56 212 ALA A N 1
ATOM 1736 C CA . ALA A 1 212 ? -3.543 -11.873 -8.332 1.00 82.56 212 ALA A CA 1
ATOM 1737 C C . ALA A 1 212 ? -2.040 -12.083 -8.053 1.00 82.56 212 ALA A C 1
ATOM 1739 O O . ALA A 1 212 ? -1.493 -11.481 -7.132 1.00 82.56 212 ALA A O 1
ATOM 1740 N N . SER A 1 213 ? -1.351 -12.819 -8.934 1.00 86.62 213 SER A N 1
ATOM 1741 C CA . SER A 1 213 ? 0.098 -13.029 -8.861 1.00 86.62 213 SER A CA 1
ATOM 1742 C C . SER A 1 213 ? 0.909 -11.733 -8.960 1.00 86.62 213 SER A C 1
ATOM 1744 O O . SER A 1 213 ? 2.018 -11.670 -8.448 1.00 86.62 213 SER A O 1
ATOM 1746 N N . SER A 1 214 ? 0.367 -10.669 -9.567 1.00 85.50 214 SER A N 1
ATOM 1747 C CA . SER A 1 214 ? 1.038 -9.365 -9.606 1.00 85.50 214 SER A CA 1
ATOM 1748 C C . SER A 1 214 ? 1.199 -8.769 -8.205 1.00 85.50 214 SER A C 1
ATOM 1750 O O . SER A 1 214 ? 2.217 -8.136 -7.927 1.00 85.50 214 SER A O 1
ATOM 1752 N N . ILE A 1 215 ? 0.230 -9.002 -7.311 1.00 85.25 215 ILE A N 1
ATOM 1753 C CA . ILE A 1 215 ? 0.315 -8.577 -5.908 1.00 85.25 215 ILE A CA 1
ATOM 1754 C C . ILE A 1 215 ? 1.353 -9.411 -5.159 1.00 85.25 215 ILE A C 1
ATOM 1756 O O . ILE A 1 215 ? 2.161 -8.839 -4.429 1.00 85.25 215 ILE A O 1
ATOM 1760 N N . ASP A 1 216 ? 1.390 -10.725 -5.390 1.00 88.75 216 ASP A N 1
ATOM 1761 C CA . ASP A 1 216 ? 2.418 -11.599 -4.815 1.00 88.75 216 ASP A CA 1
ATOM 1762 C C . ASP A 1 216 ? 3.821 -11.156 -5.253 1.00 88.75 216 ASP A C 1
ATOM 1764 O O . ASP A 1 216 ? 4.699 -10.957 -4.417 1.00 88.75 216 ASP A O 1
ATOM 1768 N N . ASP A 1 217 ? 4.022 -10.883 -6.544 1.00 86.81 217 ASP A N 1
ATOM 1769 C CA . ASP A 1 217 ? 5.300 -10.414 -7.086 1.00 86.81 217 ASP A CA 1
ATOM 1770 C C . ASP A 1 217 ? 5.722 -9.054 -6.510 1.00 86.81 217 ASP A C 1
ATOM 1772 O O . ASP A 1 217 ? 6.906 -8.796 -6.268 1.00 86.81 217 ASP A O 1
ATOM 1776 N N . MET A 1 218 ? 4.772 -8.131 -6.322 1.00 85.81 218 MET A N 1
ATOM 1777 C CA . MET A 1 218 ? 5.033 -6.853 -5.653 1.00 85.81 218 MET A CA 1
ATOM 1778 C C . MET A 1 218 ? 5.441 -7.071 -4.198 1.00 85.81 218 MET A C 1
ATOM 1780 O O . MET A 1 218 ? 6.470 -6.545 -3.774 1.00 85.81 218 MET A O 1
ATOM 1784 N N . LEU A 1 219 ? 4.686 -7.885 -3.461 1.00 87.81 219 LEU A N 1
ATOM 1785 C CA . LEU A 1 219 ? 4.966 -8.206 -2.068 1.00 87.81 219 LEU A CA 1
ATOM 1786 C C . LEU A 1 219 ? 6.352 -8.841 -1.914 1.00 87.81 219 LEU A C 1
ATOM 1788 O O . LEU A 1 219 ? 7.150 -8.382 -1.102 1.00 87.81 219 LEU A O 1
ATOM 1792 N N . GLN A 1 220 ? 6.685 -9.829 -2.742 1.00 87.69 220 GLN A N 1
ATOM 1793 C CA . GLN A 1 220 ? 7.989 -10.492 -2.718 1.00 87.69 220 GLN A CA 1
ATOM 1794 C C . GLN A 1 220 ? 9.143 -9.524 -3.001 1.00 87.69 220 GLN A C 1
ATOM 1796 O O . GLN A 1 220 ? 10.199 -9.618 -2.375 1.00 87.69 220 GLN A O 1
ATOM 1801 N N . ARG A 1 221 ? 8.960 -8.556 -3.908 1.00 85.19 221 ARG A N 1
ATOM 1802 C CA . ARG A 1 221 ? 9.963 -7.506 -4.153 1.00 85.19 221 ARG A CA 1
ATOM 1803 C C . ARG A 1 221 ? 10.147 -6.591 -2.948 1.00 85.19 221 ARG A C 1
ATOM 1805 O O . ARG A 1 221 ? 11.286 -6.285 -2.615 1.00 85.19 221 ARG A O 1
ATOM 1812 N N . VAL A 1 222 ? 9.063 -6.196 -2.283 1.00 85.69 222 VAL A N 1
ATOM 1813 C CA . VAL A 1 222 ? 9.127 -5.374 -1.064 1.00 85.69 222 VAL A CA 1
ATOM 1814 C C . VAL A 1 222 ? 9.802 -6.139 0.075 1.00 85.69 222 VAL A C 1
ATOM 1816 O O . VAL A 1 222 ? 10.685 -5.599 0.731 1.00 85.69 222 VAL A O 1
ATOM 1819 N N . LEU A 1 223 ? 9.462 -7.412 0.279 1.00 84.50 223 LEU A N 1
ATOM 1820 C CA . LEU A 1 223 ? 10.033 -8.233 1.351 1.00 84.50 223 LEU A CA 1
ATOM 1821 C C . LEU A 1 223 ? 11.538 -8.467 1.187 1.00 84.50 223 LEU A C 1
ATOM 1823 O O . LEU A 1 223 ? 12.255 -8.509 2.181 1.00 84.50 223 LEU A O 1
ATOM 1827 N N . LYS A 1 224 ? 12.051 -8.531 -0.049 1.00 84.81 224 LYS A N 1
ATOM 1828 C CA . LYS A 1 224 ? 13.504 -8.571 -0.305 1.00 84.81 224 LYS A CA 1
ATOM 1829 C C . LYS A 1 224 ? 14.244 -7.338 0.222 1.00 84.81 224 LYS A C 1
ATOM 1831 O O . LYS A 1 224 ? 15.438 -7.427 0.485 1.00 84.81 224 LYS A O 1
ATOM 1836 N N . LEU A 1 225 ? 13.553 -6.207 0.371 1.00 84.56 225 LEU A N 1
ATOM 1837 C CA . LEU A 1 225 ? 14.106 -4.973 0.935 1.00 84.56 225 LEU A CA 1
ATOM 1838 C C . LEU A 1 225 ? 13.986 -4.920 2.468 1.00 84.56 225 LEU A C 1
ATOM 1840 O O . LEU A 1 225 ? 14.551 -4.025 3.090 1.00 84.56 225 LEU A O 1
ATOM 1844 N N . LEU A 1 226 ? 13.260 -5.862 3.080 1.00 85.06 226 LEU A N 1
ATOM 1845 C CA . LEU A 1 226 ? 12.958 -5.903 4.510 1.00 85.06 226 LEU A CA 1
ATOM 1846 C C . LEU A 1 226 ? 13.589 -7.165 5.130 1.00 85.06 226 LEU A C 1
ATOM 1848 O O . LEU A 1 226 ? 12.909 -8.178 5.300 1.00 85.06 226 LEU A O 1
ATOM 1852 N N . PRO A 1 227 ? 14.885 -7.131 5.499 1.00 77.69 227 PRO A N 1
ATOM 1853 C CA . PRO A 1 227 ? 15.656 -8.328 5.861 1.00 77.69 227 PRO A CA 1
ATOM 1854 C C . PRO A 1 227 ? 15.139 -9.060 7.108 1.00 77.69 227 PRO A C 1
ATOM 1856 O O . PRO A 1 227 ? 15.476 -10.219 7.328 1.00 77.69 227 PRO A O 1
ATOM 1859 N N . HIS A 1 228 ? 14.306 -8.406 7.918 1.00 83.62 228 HIS A N 1
ATOM 1860 C CA . HIS A 1 228 ? 13.717 -8.978 9.130 1.00 83.62 228 HIS A CA 1
ATOM 1861 C C . HIS A 1 228 ? 12.316 -9.573 8.917 1.00 83.62 228 HIS A C 1
ATOM 1863 O O . HIS A 1 228 ? 11.708 -10.061 9.867 1.00 83.62 228 HIS A O 1
ATOM 1869 N N . HIS A 1 229 ? 11.785 -9.549 7.691 1.00 80.69 229 HIS A N 1
ATOM 1870 C CA . HIS A 1 229 ? 10.438 -10.031 7.367 1.00 80.69 229 HIS A CA 1
ATOM 1871 C C . HIS A 1 229 ? 10.480 -11.235 6.424 1.00 80.69 229 HIS A C 1
ATOM 1873 O O . HIS A 1 229 ? 9.823 -11.285 5.386 1.00 80.69 229 HIS A O 1
ATOM 1879 N N . VAL A 1 230 ? 11.268 -12.237 6.812 1.00 84.69 230 VAL A N 1
ATOM 1880 C CA . VAL A 1 230 ? 11.379 -13.514 6.100 1.00 84.69 230 VAL A CA 1
ATOM 1881 C C . VAL A 1 230 ? 10.252 -14.444 6.565 1.00 84.69 230 VAL A C 1
ATOM 1883 O O . VAL A 1 230 ? 9.986 -14.505 7.769 1.00 84.69 230 VAL A O 1
ATOM 1886 N N . PRO A 1 231 ? 9.552 -15.151 5.658 1.00 86.00 231 PRO A N 1
ATOM 1887 C CA . PRO A 1 231 ? 8.574 -16.149 6.076 1.00 86.00 231 PRO A CA 1
ATOM 1888 C C . PRO A 1 231 ? 9.260 -17.299 6.834 1.00 86.00 231 PRO A C 1
ATOM 1890 O O . PRO A 1 231 ? 10.443 -17.566 6.599 1.00 86.00 231 PRO A O 1
ATOM 1893 N N . PRO A 1 232 ? 8.538 -18.016 7.716 1.00 86.38 232 PRO A N 1
ATOM 1894 C CA . PRO A 1 232 ? 9.052 -19.239 8.327 1.00 86.38 232 PRO A CA 1
ATOM 1895 C C . PRO A 1 232 ? 9.542 -20.253 7.274 1.00 86.38 232 PRO A C 1
ATOM 1897 O O . PRO A 1 232 ? 9.040 -20.248 6.145 1.00 86.38 232 PRO A O 1
ATOM 1900 N N . PRO A 1 233 ? 10.490 -21.148 7.613 1.00 89.88 233 PRO A N 1
ATOM 1901 C CA . PRO A 1 233 ? 10.973 -22.165 6.682 1.00 89.88 233 PRO A CA 1
ATOM 1902 C C . PRO A 1 233 ? 9.829 -22.986 6.072 1.00 89.88 233 PRO A C 1
ATOM 1904 O O . PRO A 1 233 ? 8.989 -23.518 6.792 1.00 89.88 233 PRO A O 1
ATOM 1907 N N . GLY A 1 234 ? 9.806 -23.088 4.740 1.00 91.31 234 GLY A N 1
ATOM 1908 C CA . GLY A 1 234 ? 8.755 -23.792 3.994 1.00 91.31 234 GLY A CA 1
ATOM 1909 C C . GLY A 1 234 ? 7.495 -22.966 3.708 1.00 91.31 234 GLY A C 1
ATOM 1910 O O . GLY A 1 234 ? 6.638 -23.426 2.958 1.00 91.31 234 GLY A O 1
ATOM 1911 N N . CYS A 1 235 ? 7.391 -21.744 4.236 1.00 90.06 235 CYS A N 1
ATOM 1912 C CA . CYS A 1 235 ? 6.271 -20.840 3.987 1.00 90.06 235 CYS A CA 1
ATOM 1913 C C . CYS A 1 235 ? 6.628 -19.765 2.951 1.00 90.06 235 CYS A C 1
ATOM 1915 O O . CYS A 1 235 ? 7.792 -19.452 2.703 1.00 90.06 235 CYS A O 1
ATOM 1917 N N . THR A 1 236 ? 5.608 -19.158 2.344 1.00 90.50 236 THR A N 1
ATOM 1918 C CA . THR A 1 236 ? 5.760 -18.000 1.451 1.00 90.50 236 THR A CA 1
ATOM 1919 C C . THR A 1 236 ? 4.696 -16.967 1.782 1.00 90.50 236 THR A C 1
ATOM 1921 O O . THR A 1 236 ? 3.523 -17.303 1.931 1.00 90.50 236 THR A O 1
ATOM 1924 N N . TRP A 1 237 ? 5.103 -15.702 1.887 1.00 89.31 237 TRP A N 1
ATOM 1925 C CA . TRP A 1 237 ? 4.162 -14.598 2.036 1.00 89.31 237 TRP A CA 1
ATOM 1926 C C . TRP A 1 237 ? 3.450 -14.311 0.711 1.00 89.31 237 TRP A C 1
ATOM 1928 O O . TRP A 1 237 ? 4.091 -14.120 -0.321 1.00 89.31 237 TRP A O 1
ATOM 1938 N N . THR A 1 238 ? 2.126 -14.256 0.737 1.00 92.25 238 THR A N 1
ATOM 1939 C CA . THR A 1 238 ? 1.286 -13.978 -0.439 1.00 92.25 238 THR A CA 1
ATOM 1940 C C . THR A 1 238 ? 0.339 -12.816 -0.146 1.00 92.25 238 THR A C 1
ATOM 1942 O O . THR A 1 238 ? 0.248 -12.331 0.985 1.00 92.25 238 THR A O 1
ATOM 1945 N N . GLY A 1 239 ? -0.427 -12.379 -1.142 1.00 88.00 239 GLY A N 1
ATOM 1946 C CA . GLY A 1 239 ? -1.522 -11.432 -0.957 1.00 88.00 239 GLY A CA 1
ATOM 1947 C C . GLY A 1 239 ? -2.545 -11.923 0.071 1.00 88.00 239 GLY A C 1
ATOM 1948 O O . GLY A 1 239 ? -3.137 -11.117 0.787 1.00 88.00 239 GLY A O 1
ATOM 1949 N N . HIS A 1 240 ? -2.697 -13.241 0.230 1.00 90.25 240 HIS A N 1
ATOM 1950 C CA . HIS A 1 240 ? -3.530 -13.815 1.284 1.00 90.25 240 HIS A CA 1
ATOM 1951 C C . HIS A 1 240 ? -2.967 -13.524 2.680 1.00 90.25 240 HIS A C 1
ATOM 1953 O O . HIS A 1 240 ? -3.714 -13.150 3.580 1.00 90.25 240 HIS A O 1
ATOM 1959 N N . SER A 1 241 ? -1.644 -13.586 2.843 1.00 91.19 241 SER A N 1
ATOM 1960 C CA . SER A 1 241 ? -0.971 -13.245 4.099 1.00 91.19 241 SER A CA 1
ATOM 1961 C C . SER A 1 241 ? -1.200 -11.790 4.512 1.00 91.19 241 SER A C 1
ATOM 1963 O O . SER A 1 241 ? -1.392 -11.515 5.695 1.00 91.19 241 SER A O 1
ATOM 1965 N N . LEU A 1 242 ? -1.251 -10.857 3.550 1.00 90.50 242 LEU A N 1
ATOM 1966 C CA . LEU A 1 242 ? -1.616 -9.459 3.824 1.00 90.50 242 LEU A CA 1
ATOM 1967 C C . LEU A 1 242 ? -3.037 -9.352 4.385 1.00 90.50 242 LEU A C 1
ATOM 1969 O O . LEU A 1 242 ? -3.290 -8.571 5.302 1.00 90.50 242 LEU A O 1
ATOM 1973 N N . ARG A 1 243 ? -3.959 -10.164 3.862 1.00 92.56 243 ARG A N 1
ATOM 1974 C CA . ARG A 1 243 ? -5.347 -10.202 4.319 1.00 92.56 243 ARG A CA 1
ATOM 1975 C C . ARG A 1 243 ? -5.467 -10.797 5.729 1.00 92.56 243 ARG A C 1
ATOM 1977 O O . ARG A 1 243 ? -6.206 -10.234 6.532 1.00 92.56 243 ARG A O 1
ATOM 1984 N N . CYS A 1 244 ? -4.709 -11.847 6.060 1.00 92.56 244 CYS A N 1
ATOM 1985 C CA . CYS A 1 244 ? -4.602 -12.375 7.431 1.00 92.56 244 CYS A CA 1
ATOM 1986 C C . CYS A 1 244 ? -4.038 -11.320 8.396 1.00 92.56 244 CYS A C 1
ATOM 1988 O O . CYS A 1 244 ? -4.593 -11.092 9.470 1.00 92.56 244 CYS A O 1
ATOM 1990 N N . GLY A 1 245 ? -2.983 -10.605 7.990 1.00 93.12 245 GLY A N 1
ATOM 1991 C CA . GLY A 1 245 ? -2.399 -9.531 8.797 1.00 93.12 245 GLY A CA 1
ATOM 1992 C C . GLY A 1 245 ? -3.383 -8.389 9.066 1.00 93.12 245 GLY A C 1
ATOM 1993 O O . GLY A 1 245 ? -3.528 -7.952 10.207 1.00 93.12 245 GLY A O 1
ATOM 1994 N N . ALA A 1 246 ? -4.120 -7.948 8.043 1.00 93.88 246 ALA A N 1
ATOM 1995 C CA . ALA A 1 246 ? -5.161 -6.931 8.188 1.00 93.88 246 ALA A CA 1
ATOM 1996 C C . ALA A 1 246 ? -6.310 -7.396 9.101 1.00 93.88 246 ALA A C 1
ATOM 1998 O O . ALA A 1 246 ? -6.737 -6.643 9.975 1.00 93.88 246 ALA A O 1
ATOM 1999 N N . ALA A 1 247 ? -6.774 -8.641 8.943 1.00 95.06 247 ALA A N 1
ATOM 2000 C CA . ALA A 1 247 ? -7.797 -9.239 9.801 1.00 95.06 247 ALA A CA 1
ATOM 2001 C C . ALA A 1 247 ? -7.348 -9.295 11.269 1.00 95.06 247 ALA A C 1
ATOM 2003 O O . ALA A 1 247 ? -8.072 -8.845 12.157 1.00 95.06 247 ALA A O 1
ATOM 2004 N N . SER A 1 248 ? -6.130 -9.786 11.511 1.00 95.50 248 SER A N 1
ATOM 2005 C CA . SER A 1 248 ? -5.526 -9.895 12.842 1.00 95.50 248 SER A CA 1
ATOM 2006 C C . SER A 1 248 ? -5.363 -8.528 13.503 1.00 95.50 248 SER A C 1
ATOM 2008 O O . SER A 1 248 ? -5.779 -8.333 14.645 1.00 95.50 248 SER A O 1
ATOM 2010 N N . ALA A 1 249 ? -4.829 -7.544 12.774 1.00 95.19 249 ALA A N 1
ATOM 2011 C CA . ALA A 1 249 ? -4.659 -6.179 13.263 1.00 95.19 249 ALA A CA 1
ATOM 2012 C C . ALA A 1 249 ? -6.007 -5.497 13.558 1.00 95.19 249 ALA A C 1
ATOM 2014 O O . ALA A 1 249 ? -6.180 -4.905 14.627 1.00 95.19 249 ALA A O 1
ATOM 2015 N N . GLY A 1 250 ? -6.981 -5.617 12.653 1.00 94.75 250 GLY A N 1
ATOM 2016 C CA . GLY A 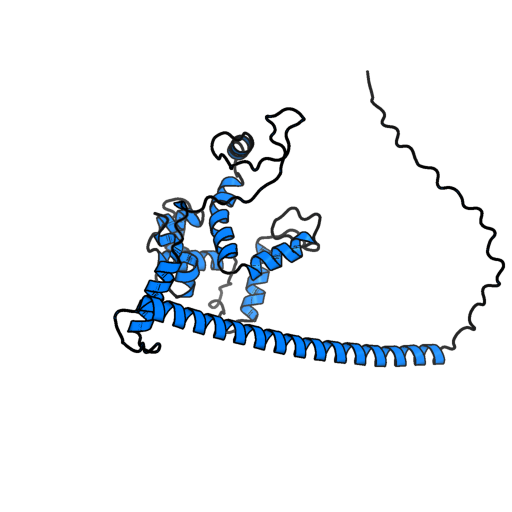1 250 ? -8.325 -5.078 12.846 1.00 94.75 250 GLY A CA 1
ATOM 2017 C C . GLY A 1 250 ? -9.039 -5.715 14.038 1.00 94.75 250 GLY A C 1
ATOM 2018 O O . GLY A 1 250 ? -9.617 -5.008 14.871 1.00 94.75 250 GLY A O 1
ATOM 2019 N N . TYR A 1 251 ? -8.946 -7.038 14.186 1.00 95.44 251 TYR A N 1
ATOM 2020 C CA . TYR A 1 251 ? -9.492 -7.746 15.342 1.00 95.44 251 TYR A CA 1
ATOM 2021 C C . TYR A 1 251 ? -8.785 -7.344 16.639 1.00 95.44 251 TYR A C 1
ATOM 2023 O O . TYR A 1 251 ? -9.437 -7.117 17.656 1.00 95.44 251 TYR A O 1
ATOM 2031 N N . ALA A 1 252 ? -7.461 -7.172 16.622 1.00 95.88 252 ALA A N 1
ATOM 2032 C CA . ALA A 1 252 ? -6.708 -6.722 17.787 1.00 95.88 252 ALA A CA 1
ATOM 2033 C C . ALA A 1 252 ? -7.157 -5.338 18.290 1.00 95.88 252 ALA A C 1
ATOM 2035 O O . ALA A 1 252 ? -7.074 -5.079 19.492 1.00 95.88 252 ALA A O 1
ATOM 2036 N N . VAL A 1 253 ? -7.648 -4.474 17.395 1.00 94.12 253 VAL A N 1
ATOM 2037 C CA . VAL A 1 253 ? -8.163 -3.131 17.709 1.00 94.12 253 VAL A CA 1
ATOM 2038 C C . VAL A 1 253 ? -9.621 -3.157 18.168 1.00 94.12 253 VAL A C 1
ATOM 2040 O O . VAL A 1 253 ? -9.956 -2.495 19.150 1.00 94.12 253 VAL A O 1
ATOM 2043 N N . THR A 1 254 ? -10.487 -3.885 17.465 1.00 94.44 254 THR A N 1
ATOM 2044 C CA . THR A 1 254 ? -11.947 -3.852 17.681 1.00 94.44 254 THR A CA 1
ATOM 2045 C C . THR A 1 254 ? -12.437 -4.871 18.700 1.00 94.44 254 THR A C 1
ATOM 2047 O O . THR A 1 254 ? -13.426 -4.624 19.388 1.00 94.44 254 THR A O 1
ATOM 2050 N N . LYS A 1 255 ? -11.753 -6.020 18.785 1.00 92.88 255 LYS A N 1
ATOM 2051 C CA . LYS A 1 255 ? -12.203 -7.231 19.482 1.00 92.88 255 LYS A CA 1
ATOM 2052 C C . LYS A 1 255 ? -13.603 -7.678 19.040 1.00 92.88 255 LYS A C 1
ATOM 2054 O O . LYS A 1 255 ? -14.363 -8.215 19.839 1.00 92.88 255 LYS A O 1
ATOM 2059 N N . ASP A 1 256 ? -13.939 -7.447 17.770 1.00 92.06 256 ASP A N 1
ATOM 2060 C CA . ASP A 1 256 ? -15.256 -7.736 17.206 1.00 92.06 256 ASP A CA 1
ATOM 2061 C C . ASP A 1 256 ? -15.140 -8.501 15.892 1.00 92.06 256 ASP A C 1
ATOM 2063 O O . ASP A 1 256 ? -14.893 -7.935 14.826 1.00 92.06 256 ASP A O 1
ATOM 2067 N N . LEU A 1 257 ? -15.318 -9.817 15.972 1.00 91.38 257 LEU A N 1
ATOM 2068 C CA . LEU A 1 257 ? -15.185 -10.680 14.809 1.00 91.38 257 LEU A CA 1
ATOM 2069 C C . LEU A 1 257 ? -16.240 -10.377 13.737 1.00 91.38 257 LEU A C 1
ATOM 2071 O O . LEU A 1 257 ? -15.943 -10.481 12.553 1.00 91.38 257 LEU A O 1
ATOM 2075 N N . LEU A 1 258 ? -17.456 -9.979 14.126 1.00 90.81 258 LEU A N 1
ATOM 2076 C CA . LEU A 1 258 ? -18.530 -9.716 13.167 1.00 90.81 258 LEU A CA 1
ATOM 2077 C C . LEU A 1 258 ? -18.241 -8.466 12.341 1.00 90.81 258 LEU A C 1
ATOM 2079 O O . LEU A 1 258 ? -18.456 -8.485 11.130 1.00 90.81 258 LEU A O 1
ATOM 2083 N N . VAL A 1 259 ? -17.704 -7.421 12.974 1.00 90.56 259 VAL A N 1
ATOM 2084 C CA . VAL A 1 259 ? -17.256 -6.206 12.280 1.00 90.56 259 VAL A CA 1
ATOM 2085 C C . VAL A 1 259 ? -16.149 -6.546 11.283 1.00 90.56 259 VAL A C 1
ATOM 2087 O O . VAL A 1 259 ? -16.239 -6.165 10.117 1.00 90.56 259 VAL A O 1
ATOM 2090 N N . ILE A 1 260 ? -15.140 -7.322 11.690 1.00 92.38 260 ILE A N 1
ATOM 2091 C CA . ILE A 1 260 ? -14.052 -7.713 10.780 1.00 92.38 260 ILE A CA 1
ATOM 2092 C C . ILE A 1 260 ? -14.569 -8.582 9.630 1.00 92.38 260 ILE A C 1
ATOM 2094 O O . ILE A 1 260 ? -14.226 -8.321 8.476 1.00 92.38 260 ILE A O 1
ATOM 2098 N N . CYS A 1 261 ? -15.439 -9.556 9.912 1.00 90.19 261 CYS A N 1
ATOM 2099 C CA . CYS A 1 261 ? -16.075 -10.373 8.881 1.00 90.19 261 CYS A CA 1
ATOM 2100 C C . CYS A 1 261 ? -16.849 -9.512 7.876 1.00 90.19 261 CYS A C 1
ATOM 2102 O O . CYS A 1 261 ? -16.696 -9.703 6.673 1.00 90.19 261 CYS A O 1
ATOM 2104 N N . HIS A 1 262 ? -17.631 -8.542 8.358 1.00 89.25 262 HIS A N 1
ATOM 2105 C CA . HIS A 1 262 ? -18.402 -7.639 7.509 1.00 89.25 262 HIS A CA 1
ATOM 2106 C C . HIS A 1 262 ? -17.499 -6.816 6.583 1.00 89.25 262 HIS A C 1
ATOM 2108 O O . HIS A 1 262 ? -17.661 -6.866 5.366 1.00 89.25 262 HIS A O 1
ATOM 2114 N N . TYR A 1 263 ? -16.511 -6.113 7.142 1.00 88.81 263 TYR A N 1
ATOM 2115 C CA . TYR A 1 263 ? -15.676 -5.191 6.368 1.00 88.81 263 TYR A CA 1
ATOM 2116 C C . TYR A 1 263 ? -14.655 -5.875 5.464 1.00 88.81 263 TYR A C 1
ATOM 2118 O O . TYR A 1 263 ? -14.280 -5.309 4.443 1.00 88.81 263 TYR A O 1
ATOM 2126 N N . GLY A 1 264 ? -14.203 -7.084 5.794 1.00 88.69 264 GLY A N 1
ATOM 2127 C CA . GLY A 1 264 ? -13.361 -7.839 4.870 1.00 88.69 264 GLY A CA 1
ATOM 2128 C C . GLY A 1 264 ? -14.128 -8.775 3.942 1.00 88.69 264 GLY A C 1
ATOM 2129 O O . GLY A 1 264 ? -13.496 -9.500 3.178 1.00 88.69 264 GLY A O 1
ATOM 2130 N N . GLY A 1 265 ? -15.464 -8.774 3.966 1.00 89.62 265 GLY A N 1
ATOM 2131 C CA . GLY A 1 265 ? -16.279 -9.567 3.043 1.00 89.62 265 GLY A CA 1
ATOM 2132 C C . GLY A 1 265 ? -16.190 -11.077 3.283 1.00 89.62 265 GLY A C 1
ATOM 2133 O O . GLY A 1 265 ? -16.167 -11.854 2.330 1.00 89.62 265 GLY A O 1
ATOM 2134 N N . TRP A 1 266 ? -16.093 -11.504 4.542 1.00 89.69 266 TRP A N 1
ATOM 2135 C CA . TRP A 1 266 ? -16.231 -12.909 4.923 1.00 89.69 266 TRP A CA 1
ATOM 2136 C C . TRP A 1 266 ? -17.681 -13.238 5.271 1.00 89.69 266 TRP A C 1
ATOM 2138 O O . TRP A 1 266 ? -18.436 -12.400 5.768 1.00 89.69 266 TRP A O 1
ATOM 2148 N N . ALA A 1 267 ? -18.068 -14.493 5.043 1.00 87.12 267 ALA A N 1
ATOM 2149 C CA . ALA A 1 267 ? -19.375 -14.976 5.461 1.00 87.12 267 ALA A CA 1
ATOM 2150 C C . ALA A 1 267 ? -19.529 -14.871 6.987 1.00 87.12 267 ALA A C 1
ATOM 2152 O O . ALA A 1 267 ? -18.592 -15.110 7.757 1.00 87.12 267 ALA A O 1
ATOM 2153 N N . ARG A 1 268 ? -20.737 -14.524 7.436 1.00 81.06 268 ARG A N 1
ATOM 2154 C CA . ARG A 1 268 ? -21.055 -14.465 8.864 1.00 81.06 268 ARG A CA 1
ATOM 2155 C C . ARG A 1 268 ? -20.893 -15.859 9.476 1.00 81.06 268 ARG A C 1
ATOM 2157 O O . ARG A 1 268 ? -21.536 -16.795 9.018 1.00 81.06 268 ARG A O 1
ATOM 2164 N N . GLY A 1 269 ? -20.067 -15.968 10.517 1.00 76.81 269 GLY A N 1
ATOM 2165 C CA . GLY A 1 269 ? -19.779 -17.247 11.175 1.00 76.81 269 GLY A CA 1
ATOM 2166 C C . GLY A 1 269 ? -18.770 -18.131 10.435 1.00 76.81 269 GLY A C 1
ATOM 2167 O O . GLY A 1 269 ? -18.772 -19.331 10.647 1.00 76.81 269 GLY A O 1
ATOM 2168 N N . SER A 1 270 ? -17.938 -17.569 9.553 1.00 81.00 270 SER A N 1
ATOM 2169 C CA . SER A 1 270 ? -16.865 -18.317 8.890 1.00 81.00 270 SER A CA 1
ATOM 2170 C C . SER A 1 270 ? -15.810 -18.803 9.892 1.00 81.00 270 SER A C 1
ATOM 2172 O O . SER A 1 270 ? -15.089 -17.978 10.453 1.00 81.00 270 SER A O 1
ATOM 2174 N N . ASP A 1 271 ? -15.647 -20.119 10.026 1.00 84.62 271 ASP A N 1
ATOM 2175 C CA . ASP A 1 271 ? -14.631 -20.734 10.901 1.00 84.62 271 ASP A CA 1
ATOM 2176 C C . ASP A 1 271 ? -13.201 -20.384 10.459 1.00 84.62 271 ASP A C 1
ATOM 2178 O O . ASP A 1 271 ? -12.359 -20.041 11.281 1.00 84.62 271 ASP A O 1
ATOM 2182 N N . VAL A 1 272 ? -12.978 -20.267 9.141 1.00 85.69 272 VAL A N 1
ATOM 2183 C CA . VAL A 1 272 ? -11.708 -19.822 8.524 1.00 85.69 272 VAL A CA 1
ATOM 2184 C C . VAL A 1 272 ? -11.172 -18.518 9.136 1.00 85.69 272 VAL A C 1
ATOM 2186 O O . VAL A 1 272 ? -9.965 -18.295 9.196 1.00 85.69 272 VAL A O 1
ATOM 2189 N N . MET A 1 273 ? -12.053 -17.629 9.611 1.00 86.12 273 MET A N 1
ATOM 2190 C CA . MET A 1 273 ? -11.607 -16.387 10.240 1.00 86.12 273 MET A CA 1
ATOM 2191 C C . MET A 1 273 ? -10.971 -16.604 11.609 1.00 86.12 273 MET A C 1
ATOM 2193 O O . MET A 1 273 ? -9.999 -15.926 11.936 1.00 86.12 273 MET A O 1
ATOM 2197 N N . GLN A 1 274 ? -11.532 -17.515 12.401 1.00 82.62 274 GLN A N 1
ATOM 2198 C CA . GLN A 1 274 ? -11.028 -17.838 13.734 1.00 82.62 274 GLN A CA 1
ATOM 2199 C C . GLN A 1 274 ? -9.812 -18.756 13.653 1.00 82.62 274 GLN A C 1
ATOM 2201 O O . GLN A 1 274 ? -8.870 -18.565 14.417 1.00 82.62 274 GLN A O 1
ATOM 2206 N N . ASP A 1 275 ? -9.832 -19.696 12.709 1.00 86.44 275 ASP A N 1
ATOM 2207 C CA . ASP A 1 275 ? -8.852 -20.776 12.649 1.00 86.44 275 ASP A CA 1
ATOM 2208 C C . ASP A 1 275 ? -7.602 -20.401 11.838 1.00 86.44 275 ASP A C 1
ATOM 2210 O O . ASP A 1 275 ? -6.493 -20.753 12.237 1.00 86.44 275 ASP A O 1
ATOM 2214 N N . ASP A 1 276 ? -7.755 -19.643 10.741 1.00 87.31 276 ASP A N 1
ATOM 2215 C CA . ASP A 1 276 ? -6.673 -19.459 9.757 1.00 87.31 276 ASP A CA 1
ATOM 2216 C C . ASP A 1 276 ? -6.232 -17.998 9.549 1.00 87.31 276 ASP A C 1
ATOM 2218 O O . ASP A 1 276 ? -5.097 -17.735 9.143 1.00 87.31 276 ASP A O 1
ATOM 2222 N N . TYR A 1 277 ? -7.117 -17.020 9.774 1.00 89.38 277 TYR A N 1
ATOM 2223 C CA . TYR A 1 277 ? -6.838 -15.615 9.430 1.00 89.38 277 TYR A CA 1
ATOM 2224 C C . TYR A 1 277 ? -6.445 -14.735 10.606 1.00 89.38 277 TYR A C 1
ATOM 2226 O O . TYR A 1 277 ? -5.668 -13.794 10.418 1.00 89.38 277 TYR A O 1
ATOM 2234 N N . ILE A 1 278 ? -7.023 -14.975 11.782 1.00 93.62 278 ILE A N 1
ATOM 2235 C CA . ILE A 1 278 ? -6.750 -14.177 12.971 1.00 93.62 278 ILE A CA 1
ATOM 2236 C C . ILE A 1 278 ? -5.690 -14.881 13.800 1.00 93.62 278 ILE A C 1
ATOM 2238 O O . ILE A 1 278 ? -5.939 -15.920 14.399 1.00 93.62 278 ILE A O 1
ATOM 2242 N N . ASP A 1 279 ? -4.529 -14.250 13.909 1.00 91.94 279 ASP A N 1
ATOM 2243 C CA . ASP A 1 279 ? -3.553 -14.587 14.930 1.00 91.94 279 ASP A CA 1
ATOM 2244 C C . ASP A 1 279 ? -3.980 -13.932 16.260 1.00 91.94 279 ASP A C 1
ATOM 2246 O O . ASP A 1 279 ? -3.908 -12.702 16.402 1.00 91.94 279 ASP A O 1
ATOM 2250 N N . PRO A 1 280 ? -4.418 -14.712 17.268 1.00 88.81 280 PRO A N 1
ATOM 2251 C CA . PRO A 1 280 ? -4.853 -14.164 18.549 1.00 88.81 280 PRO A CA 1
ATOM 2252 C C . PRO A 1 280 ? -3.703 -13.541 19.354 1.00 88.81 280 PRO A C 1
ATOM 2254 O O . PRO A 1 280 ? -3.959 -12.788 20.299 1.00 88.81 280 PRO A O 1
ATOM 2257 N N . SER A 1 281 ? -2.445 -13.826 19.001 1.00 90.50 281 SER A N 1
ATOM 2258 C CA . SER A 1 281 ? -1.269 -13.224 19.630 1.00 90.50 281 SER A CA 1
ATOM 2259 C C . SER A 1 281 ? -1.012 -11.788 19.160 1.00 90.50 281 SER A C 1
ATOM 2261 O O . SER A 1 281 ? -0.282 -11.041 19.826 1.00 90.50 281 SER A O 1
ATOM 2263 N N . TRP A 1 282 ? -1.650 -11.362 18.061 1.00 92.38 282 TRP A N 1
ATOM 2264 C CA . TRP A 1 282 ? -1.478 -10.028 17.505 1.00 92.38 282 TRP A CA 1
ATOM 2265 C C . TRP A 1 282 ? -1.989 -8.958 18.478 1.00 92.38 282 TRP A C 1
ATOM 2267 O O . TRP A 1 282 ? -3.146 -8.943 18.914 1.00 92.38 282 TRP A O 1
ATOM 2277 N N . ARG A 1 283 ? -1.110 -8.016 18.825 1.00 93.62 283 ARG A N 1
ATOM 2278 C CA . ARG A 1 283 ? -1.431 -6.908 19.733 1.00 93.62 283 ARG A CA 1
ATOM 2279 C C . ARG A 1 283 ? -1.852 -5.672 18.959 1.00 93.62 283 ARG A C 1
ATOM 2281 O O . ARG A 1 283 ? -1.365 -5.411 17.866 1.00 93.62 283 ARG A O 1
ATOM 2288 N N . SER A 1 284 ? -2.718 -4.863 19.560 1.00 93.38 284 SER A N 1
ATOM 2289 C CA . SER A 1 284 ? -3.033 -3.549 19.007 1.00 93.38 284 SER A CA 1
ATOM 2290 C C . SER A 1 284 ? -1.766 -2.684 19.010 1.00 93.38 284 SER A C 1
ATOM 2292 O O . SER A 1 284 ? -1.316 -2.232 20.065 1.00 93.38 284 SER A O 1
ATOM 2294 N N . THR A 1 285 ? -1.172 -2.481 17.837 1.00 90.38 285 THR A N 1
ATOM 2295 C CA . THR A 1 285 ? -0.051 -1.558 17.627 1.00 90.38 285 THR A CA 1
ATOM 2296 C C . THR A 1 285 ? -0.575 -0.159 17.283 1.00 90.38 285 THR A C 1
ATOM 2298 O O . THR A 1 285 ? -1.740 -0.033 16.889 1.00 90.38 285 THR A O 1
ATOM 2301 N N . PRO A 1 286 ? 0.249 0.899 17.406 1.00 88.19 286 PRO A N 1
ATOM 2302 C CA . PRO A 1 286 ? -0.121 2.236 16.942 1.00 88.19 286 PRO A CA 1
ATOM 2303 C C . PRO A 1 286 ? -0.579 2.249 15.478 1.00 88.19 286 PRO A C 1
ATOM 2305 O O . PRO A 1 286 ? -1.613 2.835 15.178 1.00 88.19 286 PRO A O 1
ATOM 2308 N N . ASP A 1 287 ? 0.102 1.515 14.592 1.00 83.75 287 ASP A N 1
ATOM 2309 C CA . ASP A 1 287 ? -0.289 1.408 13.179 1.00 83.75 287 ASP A CA 1
ATOM 2310 C C . ASP A 1 287 ? -1.636 0.701 13.002 1.00 83.75 287 ASP A C 1
ATOM 2312 O O . ASP A 1 287 ? -2.485 1.149 12.234 1.00 83.75 287 ASP A O 1
ATOM 2316 N N . ALA A 1 288 ? -1.881 -0.382 13.747 1.00 88.94 288 ALA A N 1
ATOM 2317 C C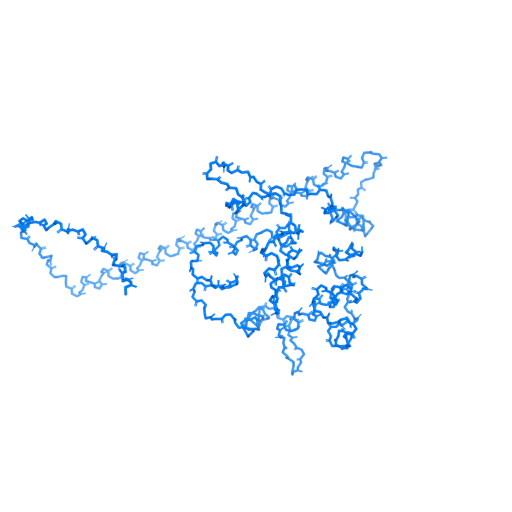A . ALA A 1 288 ? -3.172 -1.060 13.707 1.00 88.94 288 ALA A CA 1
ATOM 2318 C C . ALA A 1 288 ? -4.297 -0.124 14.170 1.00 88.94 288 ALA A C 1
ATOM 2320 O O . ALA A 1 288 ? -5.340 -0.059 13.526 1.00 88.94 288 ALA A O 1
ATOM 2321 N N . ARG A 1 289 ? -4.091 0.636 15.257 1.00 88.50 289 ARG A N 1
ATOM 2322 C CA . ARG A 1 289 ? -5.065 1.640 15.724 1.00 88.50 289 ARG A CA 1
ATOM 2323 C C . ARG A 1 289 ? -5.259 2.753 14.711 1.00 88.50 289 ARG A C 1
ATOM 2325 O O . ARG A 1 289 ? -6.392 3.151 14.477 1.00 88.50 289 ARG A O 1
ATOM 2332 N N . PHE A 1 290 ? -4.184 3.206 14.082 1.00 82.12 290 PHE A N 1
ATOM 2333 C CA . PHE A 1 290 ? -4.257 4.191 13.019 1.00 82.12 290 PHE A CA 1
ATOM 2334 C C . PHE A 1 290 ? -5.165 3.693 11.887 1.00 82.12 290 PHE A C 1
ATOM 2336 O O . PHE A 1 290 ? -6.134 4.377 11.556 1.00 82.12 290 PHE A O 1
ATOM 2343 N N . PHE A 1 291 ? -4.918 2.493 11.345 1.00 82.25 291 PHE A N 1
ATOM 2344 C CA . PHE A 1 291 ? -5.670 1.938 10.209 1.00 82.25 291 PHE A CA 1
ATOM 2345 C C . PHE A 1 291 ? -7.088 1.469 10.548 1.00 82.25 291 PHE A C 1
ATOM 2347 O O . PHE A 1 291 ? -7.998 1.647 9.741 1.00 82.25 291 PHE A O 1
ATOM 2354 N N . PHE A 1 292 ? -7.294 0.875 11.723 1.00 91.38 292 PHE A N 1
ATOM 2355 C CA . PHE A 1 292 ? -8.535 0.176 12.076 1.00 91.38 292 PHE A CA 1
ATOM 2356 C C . PHE A 1 292 ? -9.287 0.803 13.255 1.00 91.38 292 PHE A C 1
ATOM 2358 O O . PHE A 1 292 ? -10.343 0.305 13.636 1.00 91.38 292 PHE A O 1
ATOM 2365 N N . GLY A 1 293 ? -8.785 1.888 13.850 1.00 88.25 293 GLY A N 1
ATOM 2366 C CA . GLY A 1 293 ? -9.402 2.541 15.012 1.00 88.25 293 GLY A CA 1
ATOM 2367 C C . GLY A 1 293 ? -10.829 3.012 14.747 1.00 88.25 293 GLY A C 1
ATOM 2368 O O . GLY A 1 293 ? -11.690 2.877 15.615 1.00 88.25 293 GLY A O 1
ATOM 2369 N N . TRP A 1 294 ? -11.105 3.455 13.519 1.00 85.75 294 TRP A N 1
ATOM 2370 C CA . TRP A 1 294 ? -12.434 3.887 13.082 1.00 85.75 294 TRP A CA 1
ATOM 2371 C C . TRP A 1 294 ? -13.492 2.773 13.160 1.00 85.75 294 TRP A C 1
ATOM 2373 O O . TRP A 1 294 ? -14.666 3.065 13.383 1.00 85.75 294 TRP A O 1
ATOM 2383 N N . LEU A 1 295 ? -13.092 1.498 13.067 1.00 86.62 295 LEU A N 1
ATOM 2384 C CA . LEU A 1 295 ? -14.014 0.360 13.157 1.00 86.62 295 LEU A CA 1
ATOM 2385 C C . LEU A 1 295 ? -14.660 0.221 14.539 1.00 86.62 295 LEU A C 1
ATOM 2387 O O . LEU A 1 295 ? -15.734 -0.364 14.652 1.00 86.62 295 LEU A O 1
ATOM 2391 N N . LYS A 1 296 ? -14.053 0.772 15.599 1.00 84.25 296 LYS A N 1
ATOM 2392 C CA . LYS A 1 296 ? -14.663 0.771 16.941 1.00 84.25 296 LYS A CA 1
ATOM 2393 C C . LYS A 1 296 ? -15.986 1.539 16.982 1.00 84.25 296 LYS A C 1
ATOM 2395 O O . LYS A 1 296 ? -16.836 1.231 17.813 1.00 84.25 296 LYS A O 1
ATOM 2400 N N . CYS A 1 297 ? -16.143 2.522 16.099 1.00 77.31 297 CYS A N 1
ATOM 2401 C CA . CYS A 1 297 ? -17.310 3.396 16.027 1.00 77.31 297 CYS A CA 1
ATOM 2402 C C . CYS A 1 297 ? -18.340 2.935 14.988 1.00 77.31 297 CYS A C 1
ATOM 2404 O O . CYS A 1 297 ? -19.408 3.527 14.904 1.00 77.31 297 CYS A O 1
ATOM 2406 N N . ALA A 1 298 ? -18.034 1.906 14.194 1.00 66.12 298 ALA A N 1
ATOM 2407 C CA . ALA A 1 298 ? -18.884 1.413 13.110 1.00 66.12 298 ALA A CA 1
ATOM 2408 C C . ALA A 1 298 ? -20.019 0.477 13.584 1.00 66.12 298 ALA A C 1
ATOM 2410 O O . ALA A 1 298 ? -20.522 -0.326 12.800 1.00 66.12 298 ALA A O 1
ATOM 2411 N N . ARG A 1 299 ? -20.375 0.540 14.872 1.00 56.53 299 ARG A N 1
ATOM 2412 C CA . ARG A 1 299 ? -21.402 -0.296 15.506 1.00 56.53 299 ARG A CA 1
ATOM 2413 C C . ARG A 1 299 ? -22.763 0.382 15.523 1.00 56.53 299 ARG A C 1
ATOM 2415 O O . ARG A 1 299 ? -22.795 1.612 15.743 1.00 56.53 299 ARG A O 1
#

pLDDT: mean 70.87, std 21.37, range [29.91, 97.88]

Foldseek 3Di:
DDDDDDDDDPPDDPPPPDPDPPPPPPPPDDDDPVRVVVVVVVVVVVVVVVVVVVVVVVVVVVVVVVVVVVVVVVVVVVVVVVVVVVVPVPDPDDDDCPDPVVVVVVVVVVLVVVDDDPVPDPDQDADDDDDPPDDDDDDDDRDDDDCPDDVVNVVQVPDDVGCCLVCVLCVVVVVLCCPPVVPPVVVLVVQCVVAPDDPDPNDDNPDDPDDQVVQLVVVVVVVVVVVVPDDPPPDGDGPLNVQLVLLQLLCLQQVDNQLSCSSSVHDDPDPCSVPPRHDPPDHHDPVSCSNNVVSNVVD

Sequence (299 aa):
MSAADSDTEVSAVEEVQGDPPTEPIVVPAALTLEELQRQIAELTVRHTKDVADLSNRNKDLELELLRERDSRREAETQLLKKQFAESSKGKDKEIDLDSETNWRKLEEYYDSLAYVPVSRFQSRIPFTGPDPRHLPNNVDRPQAFDLYGDRVADQLESSKGSLRHEYAITEPLLWYFVIRRHDLLQAYLDVRQHVRGCKHFWELPSSKRWLASSIDDMLQRVLKLLPHHVPPPGCTWTGHSLRCGAASAGYAVTKDLLVICHYGGWARGSDVMQDDYIDPSWRSTPDARFFFGWLKCAR